Protein AF-A0A7Y2XT22-F1 (afdb_monomer)

Secondary structure (DSSP, 8-state):
--S---HHHHHHHHHHTBPPTT--HHHHH-HHHHHHHHHHGG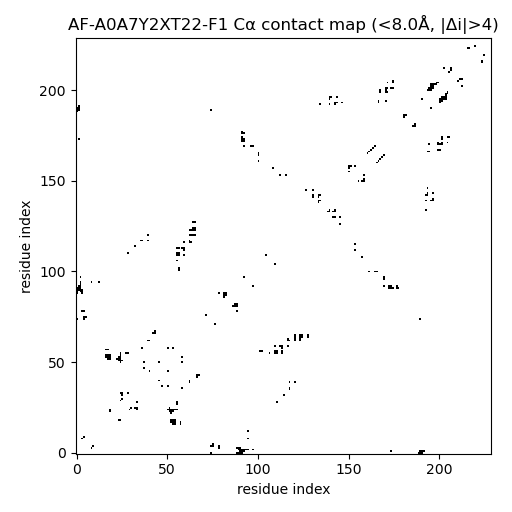GGT--HHHHTTB-HHHHHHHHTSPPPSSS--HHHHHHHHHHHTTPPP--SS-HHHHHHHHHTS-HHHHHHHHHHHHHHGGGHHHHHHHHHHHHHTT-HHHHHHHHHHHHHHT-HHHHHHIIIIIIIHHHHHHHHHHHHHHHH--------GGGTSSTTSHHHHHHHTT----PPPSS--HHHHHS--

Radius of gyration: 19.04 Å; Cα contacts (8 Å, |Δi|>4): 209; chains: 1; bounding box: 46×36×51 Å

Solvent-accessible surface area (backbone atoms only — not comparable to full-atom values): 13116 Å² total; per-residue (Å²): 46,50,56,61,73,43,72,71,49,52,53,49,51,55,54,69,33,36,46,62,91,92,55,45,28,40,81,73,66,34,63,70,53,38,54,53,48,55,59,65,37,55,82,54,74,58,54,65,77,56,58,43,25,28,30,61,53,45,52,25,57,56,37,65,40,56,65,75,91,56,98,71,52,71,65,48,53,51,50,51,54,36,50,76,69,73,43,88,85,54,48,35,41,53,73,64,65,70,44,40,50,62,73,68,47,54,65,71,56,34,53,55,49,29,56,48,26,73,72,43,41,90,49,25,49,63,56,48,50,54,43,50,51,24,56,76,70,67,34,62,65,58,39,49,52,56,50,51,54,58,34,58,75,66,34,72,70,54,30,50,48,44,48,50,47,67,38,40,53,46,28,50,48,33,48,66,55,41,53,70,47,61,79,75,43,93,79,84,81,51,71,65,74,84,44,40,54,66,84,65,6,43,57,43,50,42,42,73,75,70,49,86,85,75,88,80,68,85,76,86,45,78,68,72,73,64,68,81,116

Mean predicted aligned error: 4.74 Å

Foldseek 3Di:
DQEQPDPVQVVVVLVVQFDPPPAWPCVQLPDVLLVLLCVLCVVLVDDNVSSGGGDLLSSLVVLLAARDPDPDDPNNVVNVVCVVVVHDDDHLDYSCLQCVLVVPPDSVLSSLSSVVSSVCSVCSVVLVVQLVVCVVVVNLVSNVVSVVVVLVSSPDVSSVSCCVRVALSSLVSSLVSCVVDVVPDDDDDDDDSSQADDCSHNVNSVVVVVDDDDDQDPPNDVVSVPVPD

pLDDT: mean 91.59, std 10.1, range [37.28, 98.56]

Sequence (229 aa):
MELVPDLPTLSRLTEYMHLPPGQKLEDVVGRERFDALASALSSYQVPVGFISRMKPWAAMMTLSTPPPETGFFMDLSLSLRASGNGLKVVGLETLEQQLSFLENMPLAMQLSLLDQALKEFMRVAEVHDQMVDAYLQNDLQKLQELSDEQLQEVGEEASRYFIDFGIVARNRRMAESLLPQLETSRVFVAVGALHLAGEQGLMNLLRREGYELRPLDKPFNEATARSVD

Structure (mmCIF, N/CA/C/O backbone):
data_AF-A0A7Y2XT22-F1
#
_entry.id   AF-A0A7Y2XT22-F1
#
loop_
_atom_site.group_PDB
_atom_site.id
_atom_site.type_symbol
_atom_site.label_atom_id
_atom_site.label_alt_id
_atom_site.label_comp_id
_atom_site.label_asym_id
_atom_site.label_entity_id
_atom_site.label_seq_id
_atom_site.pdbx_PDB_ins_code
_atom_site.Cartn_x
_atom_site.Cartn_y
_atom_site.Cartn_z
_atom_site.occupancy
_atom_site.B_iso_or_equiv
_atom_site.auth_seq_id
_atom_site.auth_comp_id
_atom_site.auth_asym_id
_atom_site.auth_atom_id
_atom_site.pdbx_PDB_model_num
ATOM 1 N N . MET A 1 1 ? -9.396 3.951 10.573 1.00 93.44 1 MET A N 1
ATOM 2 C CA . MET A 1 1 ? -9.076 3.289 9.285 1.00 93.44 1 MET A CA 1
ATOM 3 C C . MET A 1 1 ? -7.570 3.352 9.103 1.00 93.44 1 MET A C 1
ATOM 5 O O . MET A 1 1 ? -6.988 4.196 9.769 1.00 93.44 1 MET A O 1
ATOM 9 N N . GLU A 1 2 ? -6.929 2.524 8.272 1.00 93.75 2 GLU A N 1
ATOM 10 C CA . GLU A 1 2 ? -5.464 2.632 8.069 1.00 93.75 2 GLU A CA 1
ATOM 11 C C . GLU A 1 2 ? -5.060 4.056 7.691 1.00 93.75 2 GLU A C 1
ATOM 13 O O . GLU A 1 2 ? -4.281 4.693 8.391 1.00 93.75 2 GLU A O 1
ATOM 18 N N . LEU A 1 3 ? -5.712 4.586 6.660 1.00 94.94 3 LEU A N 1
ATOM 19 C CA . LEU A 1 3 ? -5.534 5.931 6.135 1.00 94.94 3 LEU A CA 1
ATOM 20 C C . LEU A 1 3 ? -6.910 6.591 5.966 1.00 94.94 3 LEU A C 1
ATOM 22 O O . LEU A 1 3 ? -7.922 5.904 5.823 1.00 94.94 3 LEU A O 1
ATOM 26 N N . VAL A 1 4 ? -6.969 7.925 5.981 1.00 95.19 4 VAL A N 1
ATOM 27 C CA . VAL A 1 4 ? -8.178 8.677 5.605 1.00 95.19 4 VAL A CA 1
ATOM 28 C C . VAL A 1 4 ? -8.140 8.948 4.094 1.00 95.19 4 VAL A C 1
ATOM 30 O O . VAL A 1 4 ? -7.331 9.765 3.664 1.00 95.19 4 VAL A O 1
ATOM 33 N N . PRO A 1 5 ? -8.985 8.310 3.261 1.00 93.25 5 PRO A N 1
ATOM 34 C CA . PRO A 1 5 ? -8.925 8.451 1.804 1.00 93.25 5 PRO A CA 1
ATOM 35 C C . PRO A 1 5 ? -9.703 9.687 1.319 1.00 93.25 5 PRO A C 1
ATOM 37 O O . PRO A 1 5 ? -10.622 9.580 0.509 1.00 93.25 5 PRO A O 1
ATOM 40 N N . ASP A 1 6 ? -9.386 10.866 1.856 1.00 92.50 6 ASP A N 1
ATOM 41 C CA . ASP A 1 6 ? -9.975 12.131 1.406 1.00 92.50 6 ASP A CA 1
ATOM 42 C C . ASP A 1 6 ? -9.287 12.674 0.139 1.00 92.50 6 ASP A C 1
ATOM 44 O O . ASP A 1 6 ? -8.228 12.202 -0.278 1.00 92.50 6 ASP A O 1
ATOM 48 N N . LEU A 1 7 ? -9.898 13.671 -0.514 1.00 92.00 7 LEU A N 1
ATOM 49 C CA . LEU A 1 7 ? -9.353 14.251 -1.750 1.00 92.00 7 LEU A CA 1
ATOM 50 C C . LEU A 1 7 ? -7.907 14.764 -1.597 1.00 92.00 7 LEU A C 1
ATOM 52 O O . LEU A 1 7 ? -7.096 14.453 -2.474 1.00 92.00 7 LEU A O 1
ATOM 56 N N . PRO A 1 8 ? -7.539 15.497 -0.523 1.00 94.38 8 PRO A N 1
ATOM 57 C CA . PRO A 1 8 ? -6.145 15.860 -0.278 1.00 94.38 8 PRO A CA 1
ATOM 58 C C . PRO A 1 8 ? -5.215 14.646 -0.241 1.00 94.38 8 PRO A C 1
ATOM 60 O O . PRO A 1 8 ? -4.179 14.647 -0.902 1.00 94.38 8 PRO A O 1
ATOM 63 N N . THR A 1 9 ? -5.589 13.589 0.477 1.00 95.00 9 THR A N 1
ATOM 64 C CA . THR A 1 9 ? -4.767 12.385 0.608 1.00 95.00 9 THR A CA 1
ATOM 65 C C . THR A 1 9 ? -4.620 11.644 -0.718 1.00 95.00 9 THR A C 1
ATOM 67 O O . THR A 1 9 ? -3.511 11.251 -1.072 1.00 95.00 9 THR A O 1
ATOM 70 N N . LEU A 1 10 ? -5.693 11.513 -1.504 1.00 92.94 10 LEU A N 1
ATOM 71 C CA . LEU A 1 10 ? -5.653 10.868 -2.823 1.00 92.94 10 LEU A CA 1
ATOM 72 C C . LEU A 1 10 ? -4.828 11.665 -3.848 1.00 92.94 10 LEU A C 1
ATOM 74 O O . LEU A 1 10 ? -4.098 11.081 -4.653 1.00 92.94 10 LEU A O 1
ATOM 78 N N . SER A 1 11 ? -4.893 13.000 -3.793 1.00 94.38 11 SER A N 1
ATOM 79 C CA . SER A 1 11 ? -4.034 13.869 -4.608 1.00 94.38 11 SER A CA 1
ATOM 80 C C . SER A 1 11 ? -2.564 13.648 -4.263 1.00 94.38 11 SER A C 1
ATOM 82 O O . SER A 1 11 ? -1.741 13.417 -5.148 1.00 94.38 11 SER A O 1
ATOM 84 N N . ARG A 1 12 ? -2.236 13.633 -2.967 1.00 96.12 12 ARG A N 1
ATOM 85 C CA . ARG A 1 12 ? -0.869 13.388 -2.498 1.00 96.12 12 ARG A CA 1
ATOM 86 C C . ARG A 1 12 ? -0.390 11.979 -2.828 1.00 96.12 12 ARG A C 1
ATOM 88 O O . ARG A 1 12 ? 0.756 11.822 -3.224 1.00 96.12 12 ARG A O 1
ATOM 95 N N . LEU A 1 13 ? -1.244 10.960 -2.726 1.00 95.06 13 LEU A N 1
ATOM 96 C CA . LEU A 1 13 ? -0.909 9.597 -3.148 1.00 95.06 13 LEU A CA 1
ATOM 97 C C . LEU A 1 13 ? -0.496 9.578 -4.624 1.00 95.06 13 LEU A C 1
ATOM 99 O O . LEU A 1 13 ? 0.535 9.004 -4.969 1.00 95.06 13 LEU A O 1
ATOM 103 N N . THR A 1 14 ? -1.251 10.275 -5.477 1.00 93.19 14 THR A N 1
ATOM 104 C CA . THR A 1 14 ? -0.908 10.414 -6.896 1.00 93.19 14 THR A CA 1
ATOM 105 C C . THR A 1 14 ? 0.462 11.071 -7.073 1.00 93.19 14 THR A C 1
ATOM 107 O O . THR A 1 14 ? 1.259 10.590 -7.874 1.00 93.19 14 THR A O 1
ATOM 110 N N . GLU A 1 15 ? 0.776 12.123 -6.315 1.00 94.75 15 GLU A N 1
ATOM 111 C CA . GLU A 1 15 ? 2.100 12.764 -6.334 1.00 94.75 15 GLU A CA 1
ATOM 112 C C . GLU A 1 15 ? 3.216 11.806 -5.890 1.00 94.75 15 GLU A C 1
ATOM 114 O O . GLU A 1 15 ? 4.243 11.721 -6.558 1.00 94.75 15 GLU A O 1
ATOM 119 N N . TYR A 1 16 ? 3.007 11.030 -4.820 1.00 96.31 16 TYR A N 1
ATOM 120 C CA . TYR A 1 16 ? 3.975 10.037 -4.340 1.00 96.31 16 TYR A CA 1
ATOM 121 C C . TYR A 1 16 ? 4.265 8.953 -5.372 1.00 96.31 16 TYR A C 1
ATOM 123 O O . TYR A 1 16 ? 5.416 8.537 -5.501 1.00 96.31 16 TYR A O 1
ATOM 131 N N . MET A 1 17 ? 3.246 8.511 -6.111 1.00 96.56 17 MET A N 1
ATOM 132 C CA . MET A 1 17 ? 3.391 7.507 -7.165 1.00 96.56 17 MET A CA 1
ATOM 133 C C . MET A 1 17 ? 4.209 8.007 -8.359 1.00 96.56 17 MET A C 1
ATOM 135 O O . MET A 1 17 ? 4.631 7.188 -9.172 1.00 96.56 17 MET A O 1
ATOM 139 N N . HIS A 1 18 ? 4.429 9.317 -8.490 1.00 97.19 18 HIS A N 1
ATOM 140 C CA . HIS A 1 18 ? 5.131 9.915 -9.616 1.00 97.19 18 HIS A CA 1
ATOM 141 C C . HIS A 1 18 ? 6.599 10.229 -9.304 1.00 97.19 18 HIS A C 1
ATOM 143 O O . HIS A 1 18 ? 6.967 10.673 -8.217 1.00 97.19 18 HIS A O 1
ATOM 149 N N . LEU A 1 19 ? 7.452 10.037 -10.304 1.00 97.19 19 LEU A N 1
ATOM 150 C CA . LEU A 1 19 ? 8.806 10.563 -10.340 1.00 97.19 19 LEU A CA 1
ATOM 151 C C . LEU A 1 19 ? 8.785 12.104 -10.356 1.00 97.19 19 LEU A C 1
ATOM 153 O O . LEU A 1 19 ? 7.823 12.709 -10.847 1.00 97.19 19 LEU A O 1
ATOM 157 N N . PRO A 1 20 ? 9.859 12.756 -9.871 1.00 94.69 20 PRO A N 1
ATOM 158 C CA . PRO A 1 20 ? 9.994 14.204 -9.951 1.00 94.69 20 PRO A CA 1
ATOM 159 C C . PRO A 1 20 ? 9.864 14.732 -11.391 1.00 94.69 20 PRO A C 1
ATOM 161 O O . PRO A 1 20 ? 10.237 14.035 -12.342 1.00 94.69 20 PRO A O 1
ATOM 164 N N . PRO A 1 21 ? 9.403 15.985 -11.578 1.00 92.44 21 PRO A N 1
ATOM 165 C CA . PRO A 1 21 ? 9.316 16.596 -12.899 1.00 92.44 21 PRO A CA 1
ATOM 166 C C . PRO A 1 21 ? 10.635 16.498 -13.676 1.00 92.44 21 PRO A C 1
ATOM 168 O O . PRO A 1 21 ? 11.701 16.821 -13.156 1.00 92.44 21 PRO A O 1
ATOM 171 N N . GLY A 1 22 ? 10.553 16.073 -14.938 1.00 92.12 22 GLY A N 1
ATOM 172 C CA . GLY A 1 22 ? 11.708 15.929 -15.830 1.00 92.12 22 GLY A CA 1
ATOM 173 C C . GLY A 1 22 ? 12.342 14.536 -15.852 1.00 92.12 22 GLY A C 1
ATOM 174 O O . GLY A 1 22 ? 13.129 14.272 -16.756 1.00 92.12 22 GLY A O 1
ATOM 175 N N . GLN A 1 23 ? 11.975 13.637 -14.935 1.00 95.75 23 GLN A N 1
ATOM 176 C CA . GLN A 1 23 ? 12.355 12.223 -15.004 1.00 95.75 23 GLN A CA 1
ATOM 177 C C . GLN A 1 23 ? 11.245 11.392 -15.650 1.00 95.75 23 GLN A C 1
ATOM 179 O O . GLN A 1 23 ? 10.058 11.700 -15.504 1.00 95.75 23 GLN A O 1
ATOM 184 N N . LYS A 1 24 ? 11.630 10.326 -16.355 1.00 97.00 24 LYS A N 1
ATOM 185 C CA . LYS A 1 24 ? 10.698 9.354 -16.929 1.00 97.00 24 LYS A CA 1
ATOM 186 C C . LYS A 1 24 ? 10.995 7.966 -16.399 1.00 97.00 24 LYS A C 1
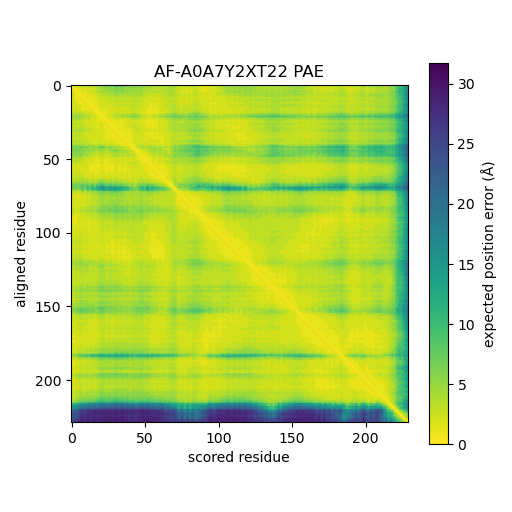ATOM 188 O O . LYS A 1 24 ? 12.151 7.612 -16.184 1.00 97.00 24 LYS A O 1
ATOM 193 N N . LEU A 1 25 ? 9.949 7.159 -16.261 1.00 97.62 25 LEU A N 1
ATOM 194 C CA . LEU A 1 25 ? 10.079 5.772 -15.833 1.00 97.62 25 LEU A CA 1
ATOM 195 C C . LEU A 1 25 ? 10.978 4.974 -16.787 1.00 97.62 25 LEU A C 1
ATOM 197 O O . LEU A 1 25 ? 11.808 4.205 -16.318 1.00 97.62 25 LEU A O 1
ATOM 201 N N . GLU A 1 26 ? 10.869 5.210 -18.100 1.00 97.81 26 GLU A N 1
ATOM 202 C CA . GLU A 1 26 ? 11.713 4.593 -19.140 1.00 97.81 26 GLU A CA 1
ATOM 203 C C . GLU A 1 26 ? 13.215 4.761 -18.861 1.00 97.81 26 GLU A C 1
ATOM 205 O O . GLU A 1 26 ? 13.970 3.802 -19.014 1.00 97.81 26 GLU A O 1
ATOM 210 N N . ASP A 1 27 ? 13.638 5.935 -18.378 1.00 97.50 27 ASP A N 1
ATOM 211 C CA . ASP A 1 27 ? 15.043 6.220 -18.056 1.00 97.50 27 ASP A CA 1
ATOM 212 C C . ASP A 1 27 ? 15.520 5.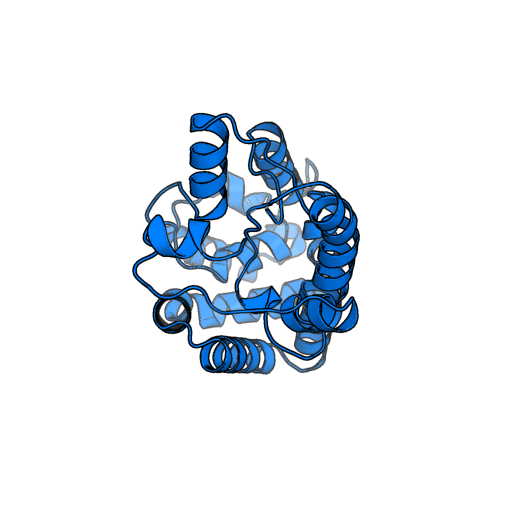450 -16.809 1.00 97.50 27 ASP A C 1
ATOM 214 O O . ASP A 1 27 ? 16.714 5.203 -16.646 1.00 97.50 27 ASP A O 1
ATOM 218 N N . VAL A 1 28 ? 14.591 5.064 -15.925 1.00 97.56 28 VAL A N 1
ATOM 219 C CA . VAL A 1 28 ? 14.869 4.367 -14.658 1.00 97.56 28 V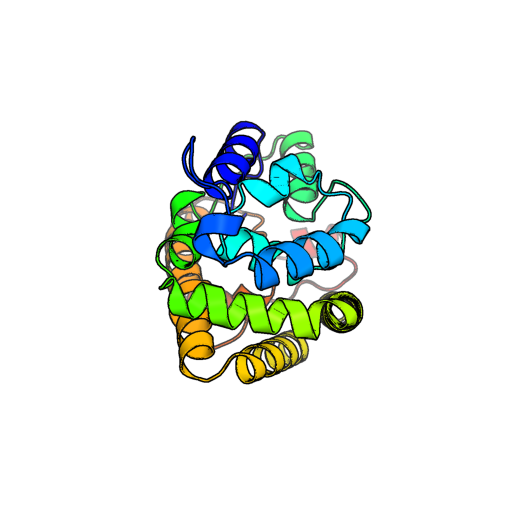AL A CA 1
ATOM 220 C C . VAL A 1 28 ? 14.842 2.847 -14.827 1.00 97.56 28 VAL A C 1
ATOM 222 O O . VAL A 1 28 ? 15.713 2.158 -14.300 1.00 97.56 28 VAL A O 1
ATOM 225 N N . VAL A 1 29 ? 13.846 2.307 -15.539 1.00 97.94 29 VAL A N 1
ATOM 226 C CA . VAL A 1 29 ? 13.653 0.848 -15.688 1.00 97.94 29 VAL A CA 1
ATOM 227 C C . VAL A 1 29 ? 14.281 0.284 -16.964 1.00 97.94 29 VAL A C 1
ATOM 229 O O . VAL A 1 29 ? 14.478 -0.929 -17.077 1.00 97.94 29 VAL A O 1
ATOM 232 N N . GLY A 1 30 ? 14.621 1.158 -17.914 1.00 97.81 30 GLY A N 1
ATOM 233 C CA . GLY A 1 30 ? 15.075 0.800 -19.249 1.00 97.81 30 GLY A CA 1
ATOM 234 C C . GLY A 1 30 ? 13.919 0.552 -20.220 1.00 97.81 30 GLY A C 1
ATOM 235 O O . GLY A 1 30 ? 12.801 0.204 -19.835 1.00 97.81 30 GLY A O 1
ATOM 236 N N . ARG A 1 31 ? 14.210 0.706 -21.515 1.00 96.88 31 ARG A N 1
ATOM 237 C CA . ARG A 1 31 ? 13.205 0.654 -22.584 1.00 96.88 31 ARG A CA 1
ATOM 238 C C . ARG A 1 31 ? 12.389 -0.639 -22.607 1.00 96.88 31 ARG A C 1
ATOM 240 O O . ARG A 1 31 ? 11.172 -0.586 -22.712 1.00 96.88 31 ARG A O 1
ATOM 247 N N . GLU A 1 32 ? 13.052 -1.783 -22.482 1.00 97.12 32 GLU A N 1
ATOM 248 C CA . GLU A 1 32 ? 12.406 -3.098 -22.555 1.00 97.12 32 GLU A CA 1
ATOM 249 C C . GLU A 1 32 ? 11.343 -3.284 -21.462 1.00 97.12 32 GLU A C 1
ATOM 251 O O . GLU A 1 32 ? 10.199 -3.626 -21.761 1.00 97.12 32 GLU A O 1
ATOM 256 N N . ARG A 1 33 ? 11.688 -2.978 -20.202 1.00 97.06 33 ARG A N 1
ATOM 257 C CA . ARG A 1 33 ? 10.735 -3.029 -19.082 1.00 97.06 33 ARG A CA 1
ATOM 258 C C . ARG A 1 33 ? 9.600 -2.036 -19.264 1.00 97.06 33 ARG A C 1
ATOM 260 O O . ARG A 1 33 ? 8.457 -2.360 -18.958 1.00 97.06 33 ARG A O 1
ATOM 267 N N . PHE A 1 34 ? 9.908 -0.835 -19.748 1.00 97.50 34 PHE A N 1
ATOM 268 C CA . PHE A 1 34 ? 8.896 0.186 -19.984 1.00 97.50 34 PHE A CA 1
ATOM 269 C C . PHE A 1 34 ? 7.874 -0.255 -21.038 1.00 97.50 34 PHE A C 1
ATOM 271 O O . PHE A 1 34 ? 6.673 -0.134 -20.801 1.00 97.50 34 PHE A O 1
ATOM 278 N N . ASP A 1 35 ? 8.331 -0.811 -22.161 1.00 96.00 35 ASP A N 1
ATOM 279 C CA . ASP A 1 35 ? 7.450 -1.293 -23.226 1.00 96.00 35 ASP A CA 1
ATOM 280 C C . ASP A 1 35 ? 6.587 -2.477 -22.738 1.00 96.00 35 ASP A C 1
ATOM 282 O O . ASP A 1 35 ? 5.376 -2.501 -22.978 1.00 96.00 35 ASP A O 1
ATOM 286 N N . ALA A 1 36 ? 7.169 -3.417 -21.977 1.00 95.69 36 ALA A N 1
ATOM 287 C CA . ALA A 1 36 ? 6.430 -4.523 -21.359 1.00 95.69 36 ALA A CA 1
ATOM 288 C C . ALA A 1 36 ? 5.366 -4.028 -20.363 1.00 95.69 36 ALA A C 1
ATOM 290 O O . ALA A 1 36 ? 4.215 -4.465 -20.410 1.00 95.69 36 ALA A O 1
ATOM 291 N N . LEU A 1 37 ? 5.724 -3.067 -19.508 1.00 95.94 37 LEU A N 1
ATOM 292 C CA . LEU A 1 37 ? 4.815 -2.440 -18.550 1.00 95.94 37 LEU A CA 1
ATOM 293 C C . LEU A 1 37 ? 3.672 -1.694 -19.239 1.00 95.94 37 LEU A C 1
ATOM 295 O O . LEU A 1 37 ? 2.516 -1.862 -18.856 1.00 95.94 37 LEU A O 1
ATOM 299 N N . ALA A 1 38 ? 3.971 -0.883 -20.254 1.00 93.75 38 ALA A N 1
ATOM 300 C CA . ALA A 1 38 ? 2.956 -0.151 -21.004 1.00 93.75 38 ALA A CA 1
ATOM 301 C C . ALA A 1 38 ? 1.970 -1.108 -21.693 1.00 93.75 38 ALA A C 1
ATOM 303 O O . ALA A 1 38 ? 0.767 -0.843 -21.717 1.00 93.75 38 ALA A O 1
ATOM 304 N N . SER A 1 39 ? 2.465 -2.242 -22.201 1.00 92.50 39 SER A N 1
ATOM 305 C CA . SER A 1 39 ? 1.622 -3.304 -22.748 1.00 92.50 39 SER A CA 1
ATOM 306 C C . SER A 1 39 ? 0.744 -3.944 -21.669 1.00 92.50 39 SER A C 1
ATOM 308 O O . SER A 1 39 ? -0.464 -4.067 -21.872 1.00 92.50 39 SER A O 1
ATOM 310 N N . ALA A 1 40 ? 1.313 -4.321 -20.521 1.00 92.88 40 ALA A N 1
ATOM 311 C CA . ALA A 1 40 ? 0.577 -4.952 -19.424 1.00 92.88 40 ALA A CA 1
ATOM 312 C C . ALA A 1 40 ? -0.514 -4.030 -18.848 1.00 92.88 40 ALA A C 1
ATOM 314 O O . ALA A 1 40 ? -1.645 -4.459 -18.637 1.00 92.88 40 ALA A O 1
ATOM 315 N N . LEU A 1 41 ? -0.216 -2.738 -18.683 1.00 91.38 41 LEU A N 1
ATOM 316 C CA . LEU A 1 41 ? -1.158 -1.743 -18.160 1.00 91.38 41 LEU A CA 1
ATOM 317 C C . LEU A 1 41 ? -2.189 -1.245 -19.184 1.00 91.38 41 LEU A C 1
ATOM 319 O O . LEU A 1 41 ? -3.089 -0.485 -18.823 1.00 91.38 41 LEU A O 1
ATOM 323 N N . SER A 1 42 ? -2.116 -1.675 -20.446 1.00 85.69 42 SER A N 1
ATOM 324 C CA . SER A 1 42 ? -3.104 -1.281 -21.460 1.00 85.69 42 SER A CA 1
ATOM 325 C C . SER A 1 42 ? -4.529 -1.740 -21.109 1.00 85.69 42 SER A C 1
ATOM 327 O O . SER A 1 42 ? -5.490 -1.022 -21.393 1.00 85.69 42 SER A O 1
ATOM 329 N N . SER A 1 43 ? -4.676 -2.877 -20.417 1.00 81.69 43 SER A N 1
ATOM 330 C CA . SER A 1 43 ? -5.964 -3.388 -19.920 1.00 81.69 43 SER A CA 1
ATOM 331 C C . SER A 1 43 ? -6.492 -2.631 -18.695 1.00 81.69 43 SER A C 1
ATOM 333 O O . SER A 1 43 ? -7.687 -2.680 -18.416 1.00 81.69 43 SER A O 1
ATOM 335 N N . TYR A 1 44 ? -5.632 -1.880 -18.001 1.00 86.00 44 TYR A N 1
ATOM 336 C CA . TYR A 1 44 ? -5.966 -1.121 -16.792 1.00 86.00 44 TYR A CA 1
ATOM 337 C C . TYR A 1 44 ? -6.530 0.272 -17.101 1.00 86.00 44 TYR A C 1
ATOM 339 O O . TYR A 1 44 ? -6.846 1.026 -16.184 1.00 86.00 44 TYR A O 1
ATOM 347 N N . GLN A 1 45 ? -6.632 0.643 -18.385 1.00 84.69 45 GLN A N 1
ATOM 348 C CA . GLN A 1 45 ? -7.095 1.963 -18.840 1.00 84.69 45 GLN A CA 1
ATOM 349 C C . GLN A 1 45 ? -6.279 3.131 -18.253 1.00 84.69 45 GLN A C 1
ATOM 351 O O . GLN A 1 45 ? -6.734 4.276 -18.220 1.00 84.69 45 GLN A O 1
ATOM 356 N N . VAL A 1 46 ? -5.046 2.857 -17.816 1.00 84.44 46 VAL A N 1
ATOM 357 C CA . VAL A 1 46 ? -4.132 3.872 -17.293 1.00 84.44 46 VAL A CA 1
ATOM 358 C C . VAL A 1 46 ? -3.530 4.636 -18.477 1.00 84.44 46 VAL A C 1
ATOM 360 O O . VAL A 1 46 ? -2.926 4.022 -19.360 1.00 84.44 46 VAL A O 1
ATOM 363 N N . PRO A 1 47 ? -3.648 5.976 -18.536 1.00 87.00 47 PRO A N 1
ATOM 364 C CA . PRO A 1 47 ? -3.069 6.746 -19.630 1.00 87.00 47 PRO A CA 1
ATOM 365 C C . PRO A 1 47 ? -1.548 6.574 -19.698 1.00 87.00 47 PRO A C 1
ATOM 367 O O . PRO A 1 47 ? -0.865 6.696 -18.684 1.00 87.00 47 PRO A O 1
ATOM 370 N N . VAL A 1 48 ? -0.984 6.414 -20.899 1.00 85.69 48 VAL A N 1
ATOM 371 C CA . VAL A 1 48 ? 0.478 6.280 -21.093 1.00 85.69 48 VAL A CA 1
ATOM 372 C C . VAL A 1 48 ? 1.253 7.441 -20.457 1.00 85.69 48 VAL A C 1
ATOM 374 O O . VAL A 1 48 ? 2.324 7.242 -19.891 1.00 85.69 48 VAL A O 1
ATOM 377 N N . GLY A 1 49 ? 0.693 8.656 -20.479 1.00 88.88 49 GLY A N 1
ATOM 378 C CA . GLY A 1 49 ? 1.282 9.817 -19.805 1.00 88.88 49 GLY A CA 1
ATOM 379 C C . GLY A 1 49 ? 1.422 9.645 -18.286 1.00 88.88 49 GLY A C 1
ATOM 380 O O . GLY A 1 49 ? 2.396 10.129 -17.714 1.00 88.88 49 GLY A O 1
ATOM 381 N N . PHE A 1 50 ? 0.495 8.925 -17.648 1.00 91.44 50 PHE A N 1
ATOM 382 C CA . PHE A 1 50 ? 0.581 8.545 -16.238 1.00 91.44 50 PHE A CA 1
ATOM 383 C C . PHE A 1 50 ? 1.689 7.503 -16.041 1.00 91.44 50 PHE A C 1
ATOM 385 O O . PHE A 1 50 ? 2.613 7.751 -15.272 1.00 91.44 50 PHE A O 1
ATOM 392 N N . ILE A 1 51 ? 1.674 6.416 -16.827 1.00 93.94 51 ILE A N 1
ATOM 393 C CA . ILE A 1 51 ? 2.685 5.338 -16.779 1.00 93.94 51 ILE A CA 1
ATOM 394 C C . ILE A 1 51 ? 4.103 5.900 -16.934 1.00 93.94 51 ILE A C 1
ATOM 396 O O . ILE A 1 51 ? 4.998 5.564 -16.164 1.00 93.94 51 ILE A O 1
ATOM 400 N N . SER A 1 52 ? 4.301 6.822 -17.883 1.00 95.62 52 SER A N 1
ATOM 401 C CA . SER A 1 52 ? 5.609 7.415 -18.199 1.00 95.62 52 SER A CA 1
ATOM 402 C C . SER A 1 52 ? 6.282 8.130 -17.031 1.00 95.62 52 SER A C 1
ATOM 404 O O . SER A 1 52 ? 7.492 8.351 -17.066 1.00 95.62 52 SER A O 1
ATOM 406 N N . ARG A 1 53 ? 5.515 8.493 -16.001 1.00 96.81 53 ARG A N 1
ATOM 407 C CA . ARG A 1 53 ? 6.012 9.209 -14.832 1.00 96.81 53 ARG A CA 1
ATOM 408 C C . ARG A 1 53 ? 5.879 8.416 -13.541 1.00 96.81 53 ARG A C 1
ATOM 410 O O . ARG A 1 53 ? 6.233 8.965 -12.509 1.00 96.81 53 ARG A O 1
ATOM 417 N N . MET A 1 54 ? 5.368 7.187 -13.549 1.00 97.25 54 MET A N 1
ATOM 418 C CA . MET A 1 54 ? 5.273 6.401 -12.317 1.00 97.25 54 MET A CA 1
ATOM 419 C C . MET A 1 54 ? 6.667 6.113 -11.746 1.00 97.25 54 MET A C 1
ATOM 421 O O . MET A 1 54 ? 7.641 6.016 -12.487 1.00 97.25 54 MET A O 1
ATOM 425 N N . LYS A 1 55 ? 6.771 5.949 -10.428 1.00 98.38 55 LYS A N 1
ATOM 426 C CA . LYS A 1 55 ? 7.924 5.309 -9.788 1.00 98.38 55 LYS A CA 1
ATOM 427 C C . LYS A 1 55 ? 7.881 3.791 -10.026 1.00 98.38 55 LYS A C 1
ATOM 429 O O . LYS A 1 55 ? 6.786 3.244 -10.178 1.00 98.38 55 LYS A O 1
ATOM 434 N N . PRO A 1 56 ? 9.027 3.084 -9.999 1.00 98.00 56 PRO A N 1
ATOM 435 C CA . PRO A 1 56 ? 9.051 1.635 -10.211 1.00 98.00 56 PRO A CA 1
ATOM 436 C C . PRO A 1 56 ? 8.166 0.851 -9.229 1.00 98.00 56 PRO A C 1
ATOM 438 O O . PRO A 1 56 ? 7.378 0.018 -9.671 1.00 98.00 56 PRO A O 1
ATOM 441 N N . TRP A 1 57 ? 8.197 1.166 -7.926 1.00 97.75 57 TRP A N 1
ATOM 442 C CA . TRP A 1 57 ? 7.297 0.528 -6.953 1.00 97.75 57 TRP A CA 1
ATOM 443 C C . TRP A 1 57 ? 5.815 0.779 -7.261 1.00 97.75 57 TRP A C 1
ATOM 445 O O . TRP A 1 57 ? 4.988 -0.097 -7.032 1.00 97.75 57 TRP A O 1
ATOM 455 N N . ALA A 1 58 ? 5.456 1.953 -7.791 1.00 97.50 58 ALA A N 1
ATOM 456 C CA . ALA A 1 58 ? 4.066 2.275 -8.098 1.00 97.50 58 ALA A CA 1
ATOM 457 C C . ALA A 1 58 ? 3.580 1.445 -9.291 1.00 97.50 58 ALA A C 1
ATOM 459 O O . ALA A 1 58 ? 2.453 0.949 -9.284 1.00 97.50 58 ALA A O 1
ATOM 460 N N . ALA A 1 59 ? 4.442 1.261 -10.297 1.00 96.88 59 ALA A N 1
ATOM 461 C CA . ALA A 1 59 ? 4.179 0.385 -11.434 1.00 96.88 59 ALA A CA 1
ATOM 462 C C . ALA A 1 59 ? 4.004 -1.075 -10.991 1.00 96.88 59 ALA A C 1
ATOM 464 O O . ALA A 1 59 ? 3.021 -1.710 -11.366 1.00 96.88 59 ALA A O 1
ATOM 465 N N . MET A 1 60 ? 4.907 -1.561 -10.133 1.00 95.62 60 MET A N 1
ATOM 466 C CA . MET A 1 60 ? 4.825 -2.883 -9.507 1.00 95.62 60 MET A CA 1
ATOM 467 C C . MET A 1 60 ? 3.496 -3.062 -8.759 1.00 95.62 60 MET A C 1
ATOM 469 O O . MET A 1 60 ? 2.732 -3.954 -9.103 1.00 95.62 60 MET A O 1
ATOM 473 N N . MET A 1 61 ? 3.164 -2.171 -7.816 1.00 94.56 61 MET A N 1
ATOM 474 C CA . MET A 1 61 ? 1.920 -2.250 -7.034 1.00 94.56 61 MET A CA 1
ATOM 475 C C . MET A 1 61 ? 0.658 -2.222 -7.906 1.00 94.56 61 MET A C 1
ATOM 477 O O . MET A 1 61 ? -0.324 -2.885 -7.586 1.00 94.56 61 MET A O 1
ATOM 481 N N . THR A 1 62 ? 0.680 -1.472 -9.012 1.00 93.50 62 THR A N 1
ATOM 482 C CA . THR A 1 62 ? -0.457 -1.414 -9.944 1.00 93.50 62 THR A CA 1
ATOM 483 C C . THR A 1 62 ? -0.665 -2.757 -10.647 1.00 93.50 62 THR A C 1
ATOM 485 O O . THR A 1 62 ? -1.800 -3.203 -10.762 1.00 93.50 62 THR A O 1
ATOM 488 N N . LEU A 1 63 ? 0.413 -3.432 -11.064 1.00 93.38 63 LEU A N 1
ATOM 489 C CA . LEU A 1 63 ? 0.338 -4.771 -11.664 1.00 93.38 63 LEU A CA 1
ATOM 490 C C . LEU A 1 63 ? -0.007 -5.873 -10.652 1.00 93.38 63 LEU A C 1
ATOM 492 O O . LEU A 1 63 ? -0.582 -6.887 -11.035 1.00 93.38 63 LEU A O 1
ATOM 496 N N . SER A 1 64 ? 0.311 -5.675 -9.371 1.00 91.38 64 SER A N 1
ATOM 497 C CA . SER A 1 64 ? 0.015 -6.621 -8.284 1.00 91.38 64 SER A CA 1
ATOM 498 C C . SER A 1 64 ? -1.450 -6.623 -7.832 1.00 91.38 64 SER A C 1
ATOM 500 O O . SER A 1 64 ? -1.796 -7.325 -6.886 1.00 91.38 64 SER A O 1
ATOM 502 N N . THR A 1 65 ? -2.325 -5.865 -8.494 1.00 89.44 65 THR A N 1
ATOM 503 C CA . THR A 1 65 ? -3.776 -5.906 -8.267 1.00 89.44 65 THR A CA 1
ATOM 504 C C . THR A 1 65 ? -4.514 -6.045 -9.598 1.00 89.44 65 THR A C 1
ATOM 506 O O . THR A 1 65 ? -3.984 -5.630 -10.634 1.00 89.44 65 THR A O 1
ATOM 509 N N . PRO A 1 66 ? -5.714 -6.650 -9.626 1.00 89.50 66 PRO A N 1
ATOM 510 C CA . PRO A 1 66 ? -6.516 -6.673 -10.842 1.00 89.50 66 PRO A CA 1
ATOM 511 C C . PRO A 1 66 ? -6.965 -5.254 -11.230 1.00 89.50 66 PRO A C 1
ATOM 513 O O . PRO A 1 66 ? -7.079 -4.381 -10.362 1.00 89.50 66 PRO A O 1
ATOM 516 N N . PRO A 1 67 ? -7.251 -5.003 -12.522 1.00 85.69 67 PRO A N 1
ATOM 517 C CA . PRO A 1 67 ? -7.823 -3.739 -12.959 1.00 85.69 67 PRO A CA 1
ATOM 518 C C . PRO A 1 67 ? -9.085 -3.398 -12.157 1.00 85.69 67 PRO A C 1
ATOM 520 O O . PRO A 1 67 ? -9.950 -4.261 -11.989 1.00 85.69 67 PRO A O 1
ATOM 523 N N . PRO A 1 68 ? -9.234 -2.153 -11.678 1.00 80.25 68 PRO A N 1
ATOM 524 C CA . PRO A 1 68 ? -10.422 -1.771 -10.936 1.00 80.25 68 PRO A CA 1
ATOM 525 C C . PRO A 1 68 ? -11.659 -1.829 -11.841 1.00 80.25 68 PRO A C 1
ATOM 527 O O . PRO A 1 68 ? -11.710 -1.171 -12.879 1.00 80.25 68 PRO A O 1
ATOM 530 N N . GLU A 1 69 ? -12.690 -2.567 -11.426 1.00 80.31 69 GLU A N 1
ATOM 531 C CA . GLU A 1 69 ? -13.995 -2.554 -12.108 1.00 80.31 69 GLU A CA 1
ATOM 532 C C . GLU A 1 69 ? -14.763 -1.252 -11.845 1.00 80.31 69 GLU A C 1
ATOM 534 O O . GLU A 1 69 ? -15.549 -0.783 -12.669 1.00 80.31 69 GLU A O 1
ATOM 539 N N . THR A 1 70 ? -14.525 -0.651 -10.675 1.00 76.06 70 THR A N 1
ATOM 540 C CA . THR A 1 70 ? -15.108 0.626 -10.259 1.00 76.06 70 THR A CA 1
ATOM 541 C C . THR A 1 70 ? -14.030 1.530 -9.670 1.00 76.06 70 THR A C 1
ATOM 543 O O . THR A 1 70 ? -13.009 1.059 -9.180 1.00 76.06 70 THR A O 1
ATOM 546 N N . GLY A 1 71 ? -14.274 2.841 -9.634 1.00 73.56 71 GLY A N 1
ATOM 547 C CA . GLY A 1 71 ? -13.392 3.784 -8.933 1.00 73.56 71 GLY A CA 1
ATOM 548 C C . GLY A 1 71 ? -13.474 3.720 -7.399 1.00 73.56 71 GLY A C 1
ATOM 549 O O . GLY A 1 71 ? -12.836 4.530 -6.731 1.00 73.56 71 GLY A O 1
ATOM 550 N N . PHE A 1 72 ? -14.275 2.811 -6.828 1.00 77.31 72 PHE A N 1
ATOM 551 C CA . PHE A 1 72 ? -14.476 2.689 -5.387 1.00 77.31 72 PHE A CA 1
ATOM 552 C C . PHE A 1 72 ? -13.758 1.460 -4.835 1.00 77.31 72 PHE A C 1
ATOM 554 O O . PHE A 1 72 ? -14.123 0.326 -5.129 1.00 77.31 72 PHE A O 1
ATOM 561 N N . PHE A 1 73 ? -12.791 1.698 -3.956 1.00 86.81 73 PHE A N 1
ATOM 562 C CA . PHE A 1 73 ? -12.190 0.671 -3.109 1.00 86.81 73 PHE A CA 1
ATOM 563 C C . PHE A 1 73 ? -12.808 0.702 -1.702 1.00 86.81 73 PHE A C 1
ATOM 565 O O . PHE A 1 73 ? -13.460 1.678 -1.312 1.00 86.81 73 PHE A O 1
ATOM 572 N N . MET A 1 74 ? -12.621 -0.384 -0.944 1.00 89.00 74 MET A N 1
ATOM 573 C CA . MET A 1 74 ? -13.284 -0.616 0.348 1.00 89.00 74 MET A CA 1
ATOM 574 C C . MET A 1 74 ? -13.120 0.564 1.314 1.00 89.00 74 MET A C 1
ATOM 576 O O . MET A 1 74 ? -14.108 1.053 1.862 1.00 89.00 74 MET A O 1
ATOM 580 N N . ASP A 1 75 ? -11.898 1.076 1.461 1.00 90.50 75 ASP A N 1
ATOM 581 C CA . ASP A 1 75 ? -11.603 2.172 2.383 1.00 90.50 75 ASP A CA 1
ATOM 582 C C . ASP A 1 75 ? -12.309 3.474 1.988 1.00 90.50 75 ASP A C 1
ATOM 584 O O . ASP A 1 75 ? -12.868 4.164 2.842 1.00 90.50 75 ASP A O 1
ATOM 588 N N . LEU A 1 76 ? -12.373 3.803 0.695 1.00 91.81 76 LEU A N 1
ATOM 589 C CA . LEU A 1 76 ? -13.131 4.969 0.239 1.00 91.81 76 LEU A CA 1
ATOM 590 C C . LEU A 1 76 ? -14.628 4.801 0.534 1.00 91.81 76 LEU A C 1
ATOM 592 O O . LEU A 1 76 ? -15.263 5.715 1.059 1.00 91.81 76 LEU A O 1
ATOM 596 N N . SER A 1 77 ? -15.186 3.618 0.263 1.00 92.69 77 SER A N 1
ATOM 597 C CA . SER A 1 77 ? -16.596 3.308 0.537 1.00 92.69 77 SER A CA 1
ATOM 598 C C . SER A 1 77 ? -16.934 3.415 2.030 1.00 92.69 77 SER A C 1
ATOM 600 O O . SER A 1 77 ? -17.921 4.054 2.405 1.00 92.69 77 SER A O 1
ATOM 602 N N . LEU A 1 78 ? -16.096 2.846 2.900 1.00 93.62 78 LEU A N 1
ATOM 603 C CA . LEU A 1 78 ? -16.258 2.908 4.353 1.00 93.62 78 LEU A CA 1
ATOM 604 C C . LEU A 1 78 ? -16.112 4.341 4.886 1.00 93.62 78 LEU A C 1
ATOM 606 O O . LEU A 1 78 ? -16.928 4.765 5.705 1.00 93.62 78 LEU A O 1
ATOM 610 N N . SER A 1 79 ? -15.140 5.109 4.387 1.00 93.94 79 SER A N 1
ATOM 611 C CA . SER A 1 79 ? -14.931 6.511 4.773 1.00 93.94 79 SER A CA 1
ATOM 612 C C . SER A 1 79 ? -16.127 7.399 4.405 1.00 93.94 79 SER A C 1
ATOM 614 O O . SER A 1 79 ? -16.612 8.180 5.232 1.00 93.94 79 SER A O 1
ATOM 616 N N . LEU A 1 80 ? -16.670 7.230 3.192 1.00 92.81 80 LEU A N 1
ATOM 617 C CA . LEU A 1 80 ? -17.865 7.947 2.738 1.00 92.81 80 LEU A CA 1
ATOM 618 C C . LEU A 1 80 ? -19.097 7.584 3.575 1.00 92.81 80 LEU A C 1
ATOM 620 O O . LEU A 1 80 ? -19.851 8.474 3.967 1.00 92.81 80 LEU A O 1
ATOM 624 N N . ARG A 1 81 ? -19.287 6.299 3.908 1.00 94.19 81 ARG A N 1
ATOM 625 C CA . ARG A 1 81 ? -20.370 5.855 4.803 1.00 94.19 81 ARG A CA 1
ATOM 626 C C . ARG A 1 81 ? -20.226 6.444 6.203 1.00 94.19 81 ARG A C 1
ATOM 628 O O . ARG A 1 81 ? -21.215 6.918 6.753 1.00 94.19 81 ARG A O 1
ATOM 635 N N . ALA A 1 82 ? -19.021 6.436 6.769 1.00 94.56 82 ALA A N 1
ATOM 636 C CA . ALA A 1 82 ? -18.759 6.999 8.089 1.00 94.56 82 ALA A CA 1
ATOM 637 C C . ALA A 1 82 ? -19.080 8.502 8.119 1.00 94.56 82 ALA A C 1
ATOM 639 O O . ALA A 1 82 ? -19.854 8.952 8.963 1.00 94.56 82 ALA A O 1
ATOM 640 N N . SER A 1 83 ? -18.586 9.247 7.128 1.00 91.75 83 SER A N 1
ATOM 641 C CA . SER A 1 83 ? -18.836 10.684 6.991 1.00 91.75 83 SER A CA 1
ATOM 642 C C . SER A 1 83 ? -20.319 10.998 6.761 1.00 91.75 83 SER A C 1
ATOM 644 O O . SER A 1 83 ? -20.861 11.902 7.392 1.00 91.75 83 SER A O 1
ATOM 646 N N . GLY A 1 84 ? -21.011 10.211 5.930 1.00 94.06 84 GLY A N 1
ATOM 647 C CA . GLY A 1 84 ? -22.456 10.333 5.707 1.00 94.06 84 GLY A CA 1
ATOM 648 C C . GLY A 1 84 ? -23.307 10.079 6.958 1.00 94.06 84 GLY A C 1
ATOM 649 O O . GLY A 1 84 ? -24.414 10.598 7.052 1.00 94.06 84 GLY A O 1
ATOM 650 N N . ASN A 1 85 ? -22.780 9.336 7.936 1.00 95.19 85 ASN A N 1
ATOM 651 C CA . ASN A 1 85 ? -23.411 9.104 9.240 1.00 95.19 85 ASN A CA 1
ATOM 652 C C . ASN A 1 85 ? -22.889 10.049 10.342 1.00 95.19 85 ASN A C 1
ATOM 654 O O . ASN A 1 85 ? -23.174 9.837 11.518 1.00 95.19 85 ASN A O 1
ATOM 658 N N . GLY 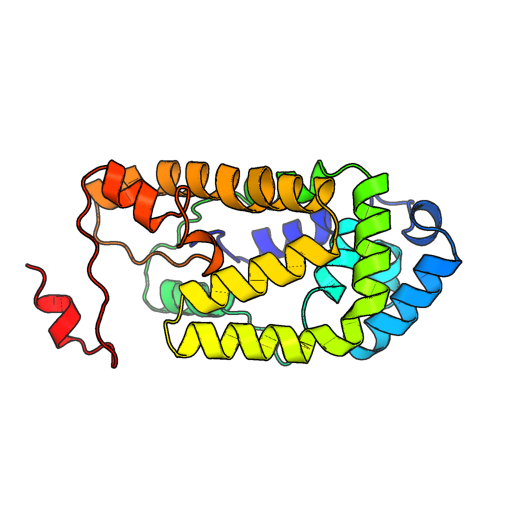A 1 86 ? -22.111 11.080 9.990 1.00 94.19 86 GLY A N 1
ATOM 659 C CA . GLY A 1 86 ? -21.563 12.041 10.952 1.00 94.19 86 GLY A CA 1
ATOM 660 C C . GLY A 1 86 ? -20.487 11.468 11.880 1.00 94.19 86 GLY A C 1
ATOM 661 O O . GLY A 1 86 ? -20.183 12.074 12.907 1.00 94.19 86 GLY A O 1
ATOM 662 N N . LEU A 1 87 ? -19.905 10.311 11.547 1.00 94.31 87 LEU A N 1
ATOM 663 C CA . LEU A 1 87 ? -18.808 9.726 12.311 1.00 94.31 87 LEU A CA 1
ATOM 664 C C . LEU A 1 87 ? -17.494 10.434 11.976 1.00 94.31 87 LEU A C 1
ATOM 666 O O . LEU A 1 87 ? -17.185 10.707 10.815 1.00 94.31 87 LEU A O 1
ATOM 670 N N . LYS A 1 88 ? -16.679 10.679 13.002 1.00 92.88 88 LYS A N 1
ATOM 671 C CA . LYS A 1 88 ? -15.313 11.172 12.821 1.00 92.88 88 LYS A CA 1
ATOM 672 C C . LYS A 1 88 ? -14.446 10.059 12.227 1.00 92.88 88 LYS A C 1
ATOM 674 O O . LYS A 1 88 ? -14.281 9.010 12.845 1.00 92.88 88 LYS A O 1
ATOM 679 N N . VAL A 1 89 ? -13.851 10.312 11.064 1.00 94.38 89 VAL A N 1
ATOM 680 C CA . VAL A 1 89 ? -12.887 9.398 10.437 1.00 94.38 89 VAL A CA 1
ATOM 681 C C . VAL A 1 89 ? -11.476 9.759 10.897 1.00 94.38 89 VAL A C 1
ATOM 683 O O . VAL A 1 89 ? -11.070 10.918 10.828 1.00 94.38 89 VAL A O 1
ATOM 686 N N . VAL A 1 90 ? -10.736 8.766 11.391 1.00 93.88 90 VAL A N 1
ATOM 687 C CA . VAL A 1 90 ? -9.355 8.915 11.871 1.00 93.88 90 VAL A CA 1
ATOM 688 C C . VAL A 1 90 ? -8.474 7.857 11.207 1.00 93.88 90 VAL A C 1
ATOM 690 O O . VAL A 1 90 ? -8.868 6.687 11.121 1.00 93.88 90 VAL A O 1
ATOM 693 N N . GLY A 1 91 ? -7.306 8.283 10.724 1.00 95.56 91 GLY A N 1
ATOM 694 C CA . GLY A 1 91 ? -6.254 7.412 10.197 1.00 95.56 91 GLY A CA 1
ATOM 695 C C . GLY A 1 91 ? -5.396 6.844 11.327 1.00 95.56 91 GLY A C 1
ATOM 696 O O . GLY A 1 91 ? -5.094 7.559 12.280 1.00 95.56 91 GLY A O 1
ATOM 697 N N . LEU A 1 92 ? -5.033 5.567 11.229 1.00 97.38 92 LEU A N 1
ATOM 698 C CA . LEU A 1 92 ? -4.072 4.912 12.122 1.00 97.38 92 LEU A CA 1
ATOM 699 C C . LEU A 1 92 ? -2.625 5.140 11.667 1.00 97.38 92 LEU A C 1
ATOM 701 O O . LEU A 1 92 ? -1.700 4.981 12.455 1.00 97.38 92 LEU A O 1
ATOM 705 N N . GLU A 1 93 ? -2.440 5.519 10.406 1.00 97.38 93 GLU A N 1
ATOM 706 C CA . GLU A 1 93 ? -1.181 5.953 9.822 1.00 97.38 93 GLU A CA 1
ATOM 707 C C . GLU A 1 93 ? -1.398 7.250 9.027 1.00 97.38 93 GLU A C 1
ATOM 709 O O . GLU A 1 93 ? -2.497 7.553 8.546 1.00 97.38 93 GLU A O 1
ATOM 714 N N . THR A 1 94 ? -0.328 8.023 8.860 1.00 96.50 94 THR A N 1
ATOM 715 C CA . THR A 1 94 ? -0.262 9.052 7.819 1.00 96.50 94 THR A CA 1
ATOM 716 C C . THR A 1 94 ? 0.095 8.421 6.472 1.00 96.50 94 THR A C 1
ATOM 718 O O . THR A 1 94 ? 0.647 7.319 6.408 1.00 96.50 94 THR A O 1
ATOM 721 N N . LEU A 1 95 ? -0.162 9.140 5.377 1.00 96.00 95 LEU A N 1
ATOM 722 C CA . LEU A 1 95 ? 0.201 8.683 4.032 1.00 96.00 95 LEU A CA 1
ATOM 723 C C . LEU A 1 95 ? 1.706 8.381 3.917 1.00 96.00 95 LEU A C 1
ATOM 725 O O . LEU A 1 95 ? 2.105 7.381 3.332 1.00 96.00 95 LEU A O 1
ATOM 729 N N . GLU A 1 96 ? 2.551 9.223 4.510 1.00 96.44 96 GLU A N 1
ATOM 730 C CA . GLU A 1 96 ? 4.008 9.064 4.500 1.00 96.44 96 GLU A CA 1
ATOM 731 C C . GLU A 1 96 ? 4.443 7.820 5.265 1.00 96.44 96 GLU A C 1
ATOM 733 O O . GLU A 1 96 ? 5.327 7.098 4.813 1.00 96.44 96 GLU A O 1
ATOM 738 N N . GLN A 1 97 ? 3.814 7.549 6.411 1.00 96.94 97 GLN A N 1
ATOM 739 C CA . GLN A 1 97 ? 4.083 6.342 7.185 1.00 96.94 97 GLN A CA 1
ATOM 740 C C . GLN A 1 97 ? 3.710 5.094 6.383 1.00 96.94 97 GLN A C 1
ATOM 742 O O . GLN A 1 97 ? 4.526 4.173 6.291 1.00 96.94 97 GLN A O 1
ATOM 747 N N . GLN A 1 98 ? 2.534 5.095 5.751 1.00 94.94 98 GLN A N 1
ATOM 748 C CA . GLN A 1 98 ? 2.051 3.971 4.953 1.00 94.94 98 GLN A CA 1
ATOM 749 C C . GLN A 1 98 ? 2.948 3.699 3.735 1.00 94.94 98 GLN A C 1
ATOM 751 O O . GLN A 1 98 ? 3.286 2.549 3.468 1.00 94.94 98 GLN A O 1
ATOM 756 N N . LEU A 1 99 ? 3.388 4.745 3.027 1.00 96.81 99 LEU A N 1
ATOM 757 C CA . LEU A 1 99 ? 4.217 4.616 1.821 1.00 96.81 99 LEU A CA 1
ATOM 758 C C . LEU A 1 99 ? 5.719 4.473 2.102 1.00 96.81 99 LEU A C 1
ATOM 760 O O . LEU A 1 99 ? 6.477 4.132 1.195 1.00 96.81 99 LEU A O 1
ATOM 764 N N . SER A 1 100 ? 6.168 4.716 3.337 1.00 96.31 100 SER A N 1
ATOM 765 C CA . SER A 1 100 ? 7.596 4.774 3.679 1.00 96.31 100 SER A CA 1
ATOM 766 C C . SER A 1 100 ? 8.385 3.528 3.274 1.00 96.31 100 SER A C 1
ATOM 768 O O . SER A 1 100 ? 9.518 3.653 2.822 1.00 96.31 100 SER A O 1
ATOM 770 N N . PHE A 1 101 ? 7.812 2.329 3.398 1.00 96.62 101 PHE A N 1
ATOM 771 C CA . PHE A 1 101 ? 8.509 1.099 3.017 1.00 96.62 101 PHE A CA 1
ATOM 772 C C . PHE A 1 101 ? 8.641 0.942 1.494 1.00 96.62 101 PHE A C 1
ATOM 774 O O . PHE A 1 101 ? 9.620 0.382 1.025 1.00 96.62 101 PHE A O 1
ATOM 781 N N . LEU A 1 102 ? 7.707 1.474 0.702 1.00 97.38 102 LEU A N 1
ATOM 782 C CA . LEU A 1 102 ? 7.810 1.465 -0.761 1.00 97.38 102 LEU A CA 1
ATOM 783 C C . LEU A 1 102 ? 8.838 2.498 -1.233 1.00 97.38 102 LEU A C 1
ATOM 785 O O . LEU A 1 102 ? 9.681 2.205 -2.077 1.00 97.38 102 LEU A O 1
ATOM 789 N N . GLU A 1 103 ? 8.811 3.690 -0.636 1.00 96.81 103 GLU A N 1
ATOM 790 C CA . GLU A 1 103 ? 9.741 4.778 -0.954 1.00 96.81 103 GLU A CA 1
ATOM 791 C C . GLU A 1 103 ? 11.189 4.451 -0.564 1.00 96.81 103 GLU A C 1
ATOM 793 O O . GLU A 1 103 ? 12.118 4.826 -1.277 1.00 96.81 103 GLU A O 1
ATOM 798 N N . ASN A 1 104 ? 11.388 3.730 0.543 1.00 96.88 104 ASN A N 1
ATOM 799 C CA . ASN A 1 104 ? 12.711 3.339 1.033 1.00 96.88 104 ASN A CA 1
ATOM 800 C C . ASN A 1 104 ? 13.195 1.989 0.475 1.00 96.88 104 ASN A C 1
ATOM 802 O O . ASN A 1 104 ? 14.292 1.545 0.824 1.00 96.88 104 ASN A O 1
ATOM 806 N N . MET A 1 105 ? 12.399 1.318 -0.363 1.00 97.94 105 MET A N 1
ATOM 807 C CA . MET A 1 105 ? 12.784 0.049 -0.972 1.00 97.94 105 MET A CA 1
ATOM 808 C C . MET A 1 105 ? 13.952 0.273 -1.944 1.00 97.94 105 MET A C 1
ATOM 810 O O . MET A 1 105 ? 13.840 1.133 -2.824 1.00 97.94 105 MET A O 1
ATOM 814 N N . PRO A 1 106 ? 15.058 -0.492 -1.852 1.00 97.56 106 PRO A N 1
ATOM 815 C CA . PRO A 1 106 ? 16.177 -0.350 -2.777 1.00 97.56 106 PRO A CA 1
ATOM 816 C C . PRO A 1 106 ? 15.728 -0.482 -4.235 1.00 97.56 106 PRO A C 1
ATOM 818 O O . PRO A 1 106 ? 14.974 -1.392 -4.573 1.00 97.56 106 PRO A O 1
ATOM 821 N N . LEU A 1 107 ? 16.232 0.382 -5.124 1.00 97.19 107 LEU A N 1
ATOM 822 C CA . LEU A 1 10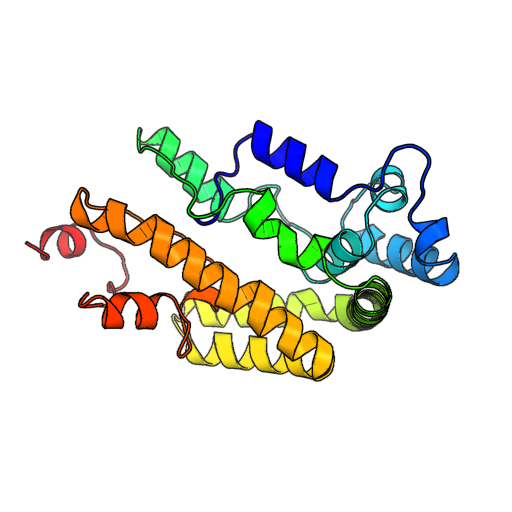7 ? 15.821 0.378 -6.534 1.00 97.19 107 LEU A CA 1
ATOM 823 C C . LEU A 1 107 ? 16.014 -0.997 -7.193 1.00 97.19 107 LEU A C 1
ATOM 825 O O . LEU A 1 107 ? 15.135 -1.453 -7.911 1.00 97.19 107 LEU A O 1
ATOM 829 N N . ALA A 1 108 ? 17.124 -1.686 -6.914 1.00 97.06 108 ALA A N 1
ATOM 830 C CA . ALA A 1 108 ? 17.367 -3.030 -7.444 1.00 97.06 108 ALA A CA 1
ATOM 831 C C . ALA A 1 108 ? 16.269 -4.032 -7.036 1.00 97.06 108 ALA A C 1
ATOM 833 O O . ALA A 1 108 ? 15.838 -4.835 -7.861 1.00 97.06 108 ALA A O 1
ATOM 834 N N . MET A 1 109 ? 15.773 -3.934 -5.798 1.00 97.56 109 MET A N 1
ATOM 835 C CA . MET A 1 109 ? 14.654 -4.742 -5.312 1.00 97.56 109 MET A CA 1
ATOM 836 C C . MET A 1 109 ? 13.349 -4.347 -6.014 1.00 97.56 109 MET A C 1
ATOM 838 O O . MET A 1 109 ? 12.651 -5.229 -6.505 1.00 97.56 109 MET A O 1
ATOM 842 N N . GLN A 1 110 ? 13.061 -3.046 -6.166 1.00 97.81 110 GLN A N 1
ATOM 843 C CA . GLN A 1 110 ? 11.886 -2.579 -6.922 1.00 97.81 110 GLN A CA 1
ATOM 844 C C . GLN A 1 110 ? 11.886 -3.101 -8.368 1.00 97.81 110 GLN A C 1
ATOM 846 O O . GLN A 1 110 ? 10.848 -3.524 -8.865 1.00 97.81 110 GLN A O 1
ATOM 851 N N . LEU A 1 111 ? 13.040 -3.091 -9.047 1.00 97.38 111 LEU A N 1
ATOM 852 C CA . LEU A 1 111 ? 13.168 -3.599 -10.417 1.00 97.38 111 LEU A CA 1
ATOM 853 C C . LEU A 1 111 ? 12.965 -5.117 -10.488 1.00 97.38 111 LEU A C 1
ATOM 855 O O . LEU A 1 111 ? 12.256 -5.589 -11.371 1.00 97.38 111 LEU A O 1
ATOM 859 N N . SER A 1 112 ? 13.540 -5.872 -9.547 1.00 96.44 112 SER A N 1
ATOM 860 C CA . SER A 1 112 ? 13.350 -7.326 -9.472 1.00 96.44 112 SER A CA 1
ATOM 861 C C . SER A 1 112 ? 11.887 -7.700 -9.225 1.00 96.44 112 SER A C 1
ATOM 863 O O . SER A 1 112 ? 11.371 -8.634 -9.832 1.00 96.44 112 SER A O 1
ATOM 865 N N . LEU A 1 113 ? 11.205 -6.965 -8.347 1.00 96.69 113 LEU A N 1
ATOM 866 C CA . LEU A 1 113 ? 9.792 -7.185 -8.054 1.00 96.69 113 LEU A CA 1
ATOM 867 C C . LEU A 1 113 ? 8.885 -6.747 -9.205 1.00 96.69 113 LEU A C 1
ATOM 869 O O . LEU A 1 113 ? 7.890 -7.408 -9.481 1.00 96.69 113 LEU A O 1
ATOM 873 N N . LEU A 1 114 ? 9.237 -5.673 -9.916 1.00 97.31 114 LEU A N 1
ATOM 874 C CA . LEU A 1 114 ? 8.546 -5.281 -11.142 1.00 97.31 114 LEU A CA 1
ATOM 875 C C . LEU A 1 114 ? 8.656 -6.376 -12.214 1.00 97.31 114 LEU A C 1
ATOM 877 O O . LEU A 1 114 ? 7.660 -6.690 -12.859 1.00 97.31 114 LEU A O 1
ATOM 881 N N . ASP A 1 115 ? 9.833 -6.989 -12.375 1.00 96.25 115 ASP A N 1
ATOM 882 C CA . ASP A 1 115 ? 10.019 -8.120 -13.293 1.00 96.25 115 ASP A CA 1
ATOM 883 C C . ASP A 1 115 ? 9.156 -9.324 -12.901 1.00 96.25 115 ASP A C 1
ATOM 885 O O . ASP A 1 115 ? 8.654 -10.028 -13.777 1.00 96.25 115 ASP A O 1
ATOM 889 N N . GLN A 1 116 ? 8.969 -9.564 -11.601 1.00 95.06 116 GLN A N 1
ATOM 890 C CA . GLN A 1 116 ? 8.075 -10.613 -11.117 1.00 95.06 116 GLN A CA 1
ATOM 891 C C . GLN A 1 116 ? 6.608 -10.274 -11.401 1.00 95.06 116 GLN A C 1
ATOM 893 O O . GLN A 1 116 ? 5.902 -11.073 -12.015 1.00 95.06 116 GLN A O 1
ATOM 898 N N . ALA A 1 117 ? 6.177 -9.053 -11.080 1.00 94.94 117 ALA A N 1
ATOM 899 C CA . ALA A 1 117 ? 4.822 -8.586 -11.359 1.00 94.94 117 ALA A CA 1
ATOM 900 C C . ALA A 1 117 ? 4.488 -8.668 -12.861 1.00 94.94 117 ALA A C 1
ATOM 902 O O . ALA A 1 117 ? 3.404 -9.104 -13.234 1.00 94.94 117 ALA A O 1
ATOM 903 N N . LEU A 1 118 ? 5.438 -8.341 -13.746 1.00 95.50 118 LEU A N 1
ATOM 904 C CA . LEU A 1 118 ? 5.287 -8.485 -15.200 1.00 95.50 118 LEU A CA 1
ATOM 905 C C . LEU A 1 118 ? 5.149 -9.941 -15.673 1.00 95.50 118 LEU A C 1
ATOM 907 O O . LEU A 1 118 ? 4.589 -10.176 -16.743 1.00 95.50 118 LEU A O 1
ATOM 911 N N . LYS A 1 119 ? 5.644 -10.923 -14.916 1.00 93.94 119 LYS A N 1
ATOM 912 C CA . LYS A 1 119 ? 5.441 -12.350 -15.223 1.00 93.94 119 LYS A CA 1
ATOM 913 C C . LYS A 1 119 ? 4.092 -12.855 -14.718 1.00 93.94 119 LYS A C 1
ATOM 915 O O . LYS A 1 119 ? 3.505 -13.739 -15.336 1.00 93.94 119 LYS A O 1
ATOM 920 N N . GLU A 1 120 ? 3.610 -12.299 -13.611 1.00 91.44 120 GLU A N 1
ATOM 921 C CA . GLU A 1 120 ? 2.465 -12.826 -12.864 1.00 91.44 120 GLU A CA 1
ATOM 922 C C . GLU A 1 120 ? 1.158 -12.065 -13.079 1.00 91.44 120 GLU A C 1
ATOM 924 O O . GLU A 1 120 ? 0.102 -12.607 -12.762 1.00 91.44 120 GLU A O 1
ATOM 929 N N . PHE A 1 121 ? 1.177 -10.858 -13.658 1.00 91.88 121 PHE A N 1
ATOM 930 C CA . PHE A 1 121 ? -0.016 -10.001 -13.759 1.00 91.88 121 PHE A CA 1
ATOM 931 C C . PHE A 1 121 ? -1.220 -10.680 -14.434 1.00 91.88 121 PHE A C 1
ATOM 933 O O . PHE A 1 121 ? -2.361 -10.363 -14.123 1.00 91.88 121 PHE A O 1
ATOM 940 N N . MET A 1 122 ? -1.007 -11.660 -15.318 1.00 90.81 122 MET A N 1
ATOM 941 C CA . MET A 1 122 ? -2.099 -12.424 -15.940 1.00 90.81 122 MET A CA 1
ATOM 942 C C . MET A 1 122 ? -2.852 -13.333 -14.953 1.00 90.81 122 MET A C 1
ATOM 944 O O . MET A 1 122 ? -3.996 -13.697 -15.211 1.00 90.81 122 MET A O 1
ATOM 948 N N . ARG A 1 123 ? -2.219 -13.706 -13.837 1.00 91.81 123 ARG A N 1
ATOM 949 C CA . ARG A 1 123 ? -2.787 -14.532 -12.761 1.00 91.81 123 ARG A CA 1
ATOM 950 C C . ARG A 1 123 ? -3.265 -13.705 -11.569 1.00 91.81 123 ARG A C 1
ATOM 952 O O . ARG A 1 123 ? -3.874 -14.260 -10.660 1.00 91.81 123 ARG A O 1
ATOM 959 N N . VAL A 1 124 ? -3.029 -12.390 -11.571 1.00 91.50 124 VAL A N 1
ATOM 960 C CA . VAL A 1 124 ? -3.340 -11.521 -10.428 1.00 91.50 124 VAL A CA 1
ATOM 961 C C . VAL A 1 124 ? -4.821 -11.557 -10.054 1.00 91.50 124 VAL A C 1
ATOM 963 O O . VAL A 1 124 ? -5.145 -11.548 -8.874 1.00 91.50 124 VAL A O 1
ATOM 966 N N . ALA A 1 125 ? -5.713 -11.655 -11.046 1.00 91.94 125 ALA A N 1
ATOM 967 C CA . ALA A 1 125 ? -7.153 -11.744 -10.820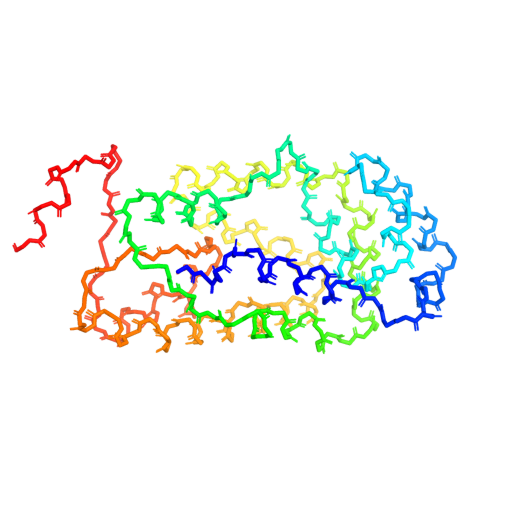 1.00 91.94 125 ALA A CA 1
ATOM 968 C C . ALA A 1 125 ? -7.536 -13.054 -10.118 1.00 91.94 125 ALA A C 1
ATOM 970 O O . ALA A 1 125 ? -8.256 -13.025 -9.131 1.00 91.94 125 ALA A O 1
ATOM 971 N N . GLU A 1 126 ? -6.984 -14.187 -10.563 1.00 93.88 126 GLU A N 1
ATOM 972 C CA . GLU A 1 126 ? -7.236 -15.495 -9.946 1.00 93.88 126 GLU A CA 1
ATOM 973 C C . GLU A 1 126 ? -6.791 -15.513 -8.477 1.00 93.88 126 GLU A C 1
ATOM 975 O O . GLU A 1 126 ? -7.547 -15.933 -7.603 1.00 93.88 126 GLU A O 1
ATOM 980 N N . VAL A 1 127 ? -5.577 -15.031 -8.192 1.00 92.19 127 VAL A N 1
ATOM 981 C CA . VAL A 1 127 ? -5.053 -15.016 -6.818 1.00 92.19 127 VAL A CA 1
ATOM 982 C C . VAL A 1 127 ? -5.819 -14.018 -5.945 1.00 92.19 127 VAL A C 1
ATOM 984 O O . VAL A 1 127 ? -6.132 -14.312 -4.791 1.00 92.19 127 VAL A O 1
ATOM 987 N N . HIS A 1 128 ? -6.177 -12.857 -6.499 1.00 92.06 128 HIS A N 1
ATOM 988 C CA . HIS A 1 128 ? -7.019 -11.880 -5.818 1.00 92.06 128 HIS A CA 1
ATOM 989 C C . HIS A 1 128 ? -8.390 -12.466 -5.454 1.00 92.06 128 HIS A C 1
ATOM 991 O O . HIS A 1 128 ? -8.831 -12.307 -4.318 1.00 92.06 128 HIS A O 1
ATOM 997 N N . ASP A 1 129 ? -9.044 -13.184 -6.368 1.00 93.94 129 ASP A N 1
ATOM 998 C CA . ASP A 1 129 ? -10.354 -13.791 -6.118 1.00 93.94 129 ASP A CA 1
ATOM 999 C C . ASP A 1 129 ? -10.281 -14.859 -5.020 1.00 93.94 129 ASP A C 1
ATOM 1001 O O . ASP A 1 129 ? -11.130 -14.886 -4.131 1.00 93.94 129 ASP A O 1
ATOM 1005 N N . GLN A 1 130 ? -9.211 -15.663 -4.987 1.00 95.19 130 GLN A N 1
ATOM 1006 C CA . GLN A 1 130 ? -8.966 -16.608 -3.890 1.00 95.19 130 GLN A CA 1
ATOM 1007 C C . GLN A 1 130 ? -8.811 -15.901 -2.535 1.00 95.19 130 GLN A C 1
ATOM 1009 O O . GLN A 1 130 ? -9.332 -16.376 -1.521 1.00 95.19 130 GLN A O 1
ATOM 1014 N N . MET A 1 131 ? -8.121 -14.755 -2.501 1.00 93.81 131 MET A N 1
ATOM 1015 C CA . MET A 1 131 ? -8.015 -13.939 -1.290 1.00 93.81 131 MET A CA 1
ATOM 1016 C C . MET A 1 131 ? -9.370 -13.347 -0.883 1.00 93.81 131 MET A C 1
ATOM 1018 O O . MET A 1 131 ? -9.721 -13.373 0.298 1.00 93.81 131 MET A O 1
ATOM 1022 N N . VAL A 1 132 ? -10.159 -12.843 -1.835 1.00 92.75 132 VAL A N 1
ATOM 1023 C CA . VAL A 1 132 ? -11.512 -12.330 -1.568 1.00 92.75 132 VAL A CA 1
ATOM 1024 C C . VAL A 1 132 ? -12.412 -13.433 -1.012 1.00 92.75 132 VAL A C 1
ATOM 1026 O O . VAL A 1 132 ? -13.094 -13.206 -0.011 1.00 92.75 132 VAL A O 1
ATOM 1029 N N . ASP A 1 133 ? -12.379 -14.634 -1.586 1.00 94.81 133 ASP A N 1
ATOM 1030 C CA . ASP A 1 133 ? -13.160 -15.777 -1.112 1.00 94.81 133 ASP A CA 1
ATOM 1031 C C . ASP A 1 133 ? -12.784 -16.168 0.322 1.00 94.81 133 ASP A C 1
ATOM 1033 O O . ASP A 1 133 ? -13.666 -16.299 1.179 1.00 94.81 133 ASP A O 1
ATOM 1037 N N . ALA A 1 134 ? -11.485 -16.277 0.621 1.00 94.56 134 ALA A N 1
ATOM 1038 C CA . ALA A 1 134 ? -11.001 -16.556 1.973 1.00 94.56 134 ALA A CA 1
ATOM 1039 C C . ALA A 1 134 ? -11.441 -15.465 2.970 1.00 94.56 134 ALA A C 1
ATOM 1041 O O . ALA A 1 134 ? -11.926 -15.768 4.065 1.00 94.56 134 ALA A O 1
ATOM 1042 N N . TYR A 1 135 ? -11.370 -14.190 2.571 1.00 92.19 135 TYR A N 1
ATOM 1043 C CA . TYR A 1 135 ? -11.856 -13.068 3.374 1.00 92.19 135 TYR A CA 1
ATOM 1044 C C . TYR A 1 135 ? -13.363 -13.157 3.658 1.00 92.19 135 TYR A C 1
ATOM 1046 O O . TYR A 1 135 ? -13.793 -13.021 4.808 1.00 92.19 135 TYR A O 1
ATOM 1054 N N . LEU A 1 136 ? -14.187 -13.428 2.642 1.00 90.62 136 LEU A N 1
ATOM 1055 C CA . LEU A 1 136 ? -15.642 -13.523 2.792 1.00 90.62 136 LEU A CA 1
ATOM 1056 C C . LEU A 1 136 ? -16.063 -14.702 3.684 1.00 90.62 136 LEU A C 1
ATOM 1058 O O . LEU A 1 136 ? -17.043 -14.582 4.434 1.00 90.62 136 LEU A O 1
ATOM 1062 N N . GLN A 1 137 ? -15.288 -15.789 3.667 1.00 91.25 137 GLN A N 1
ATOM 1063 C CA . GLN A 1 137 ? -15.458 -16.973 4.515 1.00 91.25 137 GLN A CA 1
ATOM 1064 C C . GLN A 1 137 ? -14.922 -16.797 5.949 1.00 91.25 137 GLN A C 1
ATOM 1066 O O . GLN A 1 137 ? -15.129 -17.676 6.782 1.00 91.25 137 GLN A O 1
ATOM 1071 N N . ASN A 1 138 ? -14.316 -15.646 6.274 1.00 89.12 138 ASN A N 1
ATOM 1072 C CA . ASN A 1 138 ? -13.607 -15.389 7.535 1.00 89.12 138 ASN A CA 1
ATOM 1073 C C . ASN A 1 138 ? -12.417 -16.343 7.786 1.00 89.12 138 ASN A C 1
ATOM 1075 O O . ASN A 1 138 ? -12.063 -16.591 8.941 1.00 89.12 138 ASN A O 1
ATOM 1079 N N . ASP A 1 139 ? -11.791 -16.868 6.733 1.00 91.50 139 ASP A N 1
ATOM 1080 C CA . ASP A 1 139 ? -10.647 -17.774 6.842 1.00 91.50 139 ASP A CA 1
ATOM 1081 C C . ASP A 1 139 ? -9.324 -16.989 6.843 1.00 91.50 139 ASP A C 1
ATOM 1083 O O . ASP A 1 139 ? -8.637 -16.829 5.831 1.00 91.50 139 ASP A O 1
ATOM 1087 N N . LEU A 1 140 ? -8.974 -16.457 8.018 1.00 88.81 140 LEU A N 1
ATOM 1088 C CA . LEU A 1 140 ? -7.719 -15.723 8.213 1.00 88.81 140 LEU A CA 1
ATOM 1089 C C . LEU A 1 140 ? -6.479 -16.608 8.034 1.00 88.81 140 LEU A C 1
ATOM 1091 O O . LEU A 1 140 ? -5.417 -16.085 7.705 1.00 88.81 140 LEU A O 1
ATOM 1095 N N . GLN A 1 141 ? -6.598 -17.919 8.260 1.00 90.56 141 GLN A N 1
ATOM 1096 C CA . GLN A 1 141 ? -5.486 -18.837 8.048 1.00 90.56 141 GLN A CA 1
ATOM 1097 C C . GLN A 1 141 ? -5.213 -18.976 6.552 1.00 90.56 141 GLN A C 1
ATOM 1099 O O . GLN A 1 141 ? -4.076 -18.785 6.127 1.00 90.56 141 GLN A O 1
ATOM 1104 N N . LYS A 1 142 ? -6.252 -19.217 5.746 1.00 93.94 142 LYS A N 1
ATOM 1105 C CA . LYS A 1 142 ? -6.096 -19.331 4.297 1.00 93.94 142 LYS A CA 1
ATOM 1106 C C . LYS A 1 142 ? -5.590 -18.036 3.663 1.00 93.94 142 LYS A C 1
ATOM 1108 O O . LYS A 1 142 ? -4.760 -18.087 2.760 1.00 93.94 142 LYS A O 1
ATOM 1113 N N . LEU A 1 143 ? -6.031 -16.877 4.159 1.00 92.81 143 LEU A N 1
ATOM 1114 C CA . LEU A 1 143 ? -5.487 -15.577 3.748 1.00 92.81 143 LEU A CA 1
ATOM 1115 C C . LEU A 1 143 ? -3.980 -15.459 4.011 1.00 92.81 143 LEU A C 1
ATOM 1117 O O . LEU A 1 143 ? -3.251 -14.974 3.146 1.00 92.81 143 LEU A O 1
ATOM 1121 N N . GLN A 1 144 ? -3.518 -15.900 5.185 1.00 91.25 144 GLN A N 1
ATOM 1122 C CA . GLN A 1 144 ? -2.093 -15.896 5.514 1.00 91.25 144 GLN A CA 1
ATOM 1123 C C . GLN A 1 144 ? -1.314 -16.846 4.599 1.00 91.25 144 GLN A C 1
ATOM 1125 O O . GLN A 1 144 ? -0.294 -16.444 4.057 1.00 91.25 144 GLN A O 1
ATOM 1130 N N . GLU A 1 145 ? -1.817 -18.062 4.371 1.00 92.88 145 GLU A N 1
ATOM 1131 C CA . GLU A 1 145 ? -1.181 -19.047 3.485 1.00 92.88 145 GLU A CA 1
ATOM 1132 C C . GLU A 1 145 ? -1.028 -18.514 2.052 1.00 92.88 145 GLU A C 1
ATOM 1134 O O . GLU A 1 145 ? 0.061 -18.581 1.492 1.00 92.88 145 GLU A O 1
ATOM 1139 N N . LEU A 1 146 ? -2.082 -17.912 1.484 1.00 93.19 146 LEU A N 1
ATOM 1140 C CA . LEU A 1 146 ? -2.028 -17.300 0.149 1.00 93.19 146 LEU A CA 1
ATOM 1141 C C . LEU A 1 146 ? -1.023 -16.139 0.088 1.00 93.19 146 LEU A C 1
ATOM 1143 O O . LEU A 1 146 ? -0.302 -15.993 -0.897 1.00 93.19 146 LEU A O 1
ATOM 1147 N N . SER A 1 147 ? -0.954 -15.315 1.139 1.00 91.38 147 SER A N 1
ATOM 1148 C CA . SER A 1 147 ? 0.040 -14.240 1.223 1.00 91.38 147 SER A CA 1
ATOM 1149 C C . SER A 1 147 ? 1.465 -14.783 1.338 1.00 91.38 147 SER A C 1
ATOM 1151 O O . SER A 1 147 ? 2.381 -14.216 0.747 1.00 91.38 147 SER A O 1
ATOM 1153 N N . ASP A 1 148 ? 1.671 -15.854 2.103 1.00 90.44 148 ASP A N 1
ATOM 1154 C CA . ASP A 1 148 ? 2.983 -16.471 2.286 1.00 90.44 148 ASP A CA 1
ATOM 1155 C C . ASP A 1 148 ? 3.464 -17.126 0.983 1.00 90.44 148 ASP A C 1
ATOM 1157 O O . ASP A 1 148 ? 4.638 -17.000 0.642 1.00 90.44 148 ASP A O 1
ATOM 1161 N N . GLU A 1 149 ? 2.565 -17.764 0.225 1.00 91.38 149 GLU A N 1
ATOM 1162 C CA . GLU A 1 149 ? 2.842 -18.309 -1.111 1.00 91.38 149 GLU A CA 1
ATOM 1163 C C . GLU A 1 149 ? 3.325 -17.208 -2.072 1.00 91.38 149 GLU A C 1
ATOM 1165 O O . GLU A 1 149 ? 4.402 -17.339 -2.654 1.00 91.38 149 GLU A O 1
ATOM 1170 N N . GLN A 1 150 ? 2.614 -16.075 -2.156 1.00 88.81 150 GLN A N 1
ATOM 1171 C CA . GLN A 1 150 ? 3.038 -14.926 -2.974 1.00 88.81 150 GLN A CA 1
ATOM 1172 C C . GLN A 1 150 ? 4.403 -14.370 -2.542 1.00 88.81 150 GLN A C 1
ATOM 1174 O O . GLN A 1 150 ? 5.256 -14.036 -3.366 1.00 88.81 150 GLN A O 1
ATOM 1179 N N . LEU A 1 151 ? 4.642 -14.269 -1.231 1.00 88.88 151 LEU A N 1
ATOM 1180 C CA . LEU A 1 151 ? 5.908 -13.762 -0.708 1.00 88.88 151 LEU A CA 1
ATOM 1181 C C . LEU A 1 151 ? 7.078 -14.726 -0.955 1.00 88.88 151 LEU A C 1
ATOM 1183 O O . LEU A 1 151 ? 8.223 -14.281 -1.018 1.00 88.88 151 LEU A O 1
ATOM 1187 N N . GLN A 1 152 ? 6.832 -16.028 -1.101 1.00 88.56 152 GLN A N 1
ATOM 1188 C CA . GLN A 1 152 ? 7.877 -16.992 -1.454 1.00 88.56 152 GLN A CA 1
ATOM 1189 C C . GLN A 1 152 ? 8.344 -16.829 -2.907 1.00 88.56 152 GLN A C 1
ATOM 1191 O O . GLN A 1 152 ? 9.534 -17.008 -3.181 1.00 88.56 152 GLN A O 1
ATOM 1196 N N . GLU A 1 153 ? 7.454 -16.435 -3.821 1.00 87.94 153 GLU A N 1
ATOM 1197 C CA . GLU A 1 153 ? 7.770 -16.259 -5.247 1.00 87.94 153 GLU A CA 1
ATOM 1198 C C . GLU A 1 153 ? 8.737 -15.088 -5.502 1.00 87.94 153 GLU A C 1
ATOM 1200 O O . GLU A 1 153 ? 9.551 -15.141 -6.427 1.00 87.94 153 GLU A O 1
ATOM 1205 N N . VAL A 1 154 ? 8.731 -14.067 -4.636 1.00 88.88 154 VAL A N 1
ATOM 1206 C CA . VAL A 1 154 ? 9.609 -12.888 -4.759 1.00 88.88 154 VAL A CA 1
ATOM 1207 C C . VAL A 1 154 ? 11.004 -13.059 -4.135 1.00 88.88 154 VAL A C 1
ATOM 1209 O O . VAL A 1 154 ? 11.849 -12.169 -4.252 1.00 88.88 154 VAL A O 1
ATOM 1212 N N . GLY A 1 155 ? 11.271 -14.200 -3.493 1.00 92.00 155 GLY A N 1
ATOM 1213 C CA . GLY A 1 155 ? 12.551 -14.521 -2.857 1.00 92.00 155 GLY A CA 1
ATOM 1214 C C . GLY A 1 155 ? 12.697 -14.018 -1.413 1.00 92.00 155 GLY A C 1
ATOM 1215 O O . GLY A 1 155 ? 12.027 -13.089 -0.967 1.00 92.00 155 GLY A O 1
ATOM 1216 N N . GLU A 1 156 ? 13.612 -14.644 -0.664 1.00 94.38 156 GLU A N 1
ATOM 1217 C CA . GLU A 1 156 ? 13.729 -14.496 0.799 1.00 94.38 156 GLU A CA 1
ATOM 1218 C C . GLU A 1 156 ? 13.996 -13.054 1.264 1.00 94.38 156 GLU A C 1
ATOM 1220 O O . GLU A 1 156 ? 13.428 -12.606 2.259 1.00 94.38 156 GLU A O 1
ATOM 1225 N N . GLU A 1 157 ? 14.851 -12.313 0.554 1.00 95.62 157 GLU A N 1
ATOM 1226 C CA . GLU A 1 157 ? 15.197 -10.937 0.928 1.00 95.62 157 GLU A CA 1
ATOM 1227 C C . GLU A 1 157 ? 13.994 -9.994 0.794 1.00 95.62 157 GLU A C 1
ATOM 1229 O O . GLU A 1 157 ? 13.680 -9.257 1.732 1.00 95.62 157 GLU A O 1
ATOM 1234 N N . ALA A 1 158 ? 13.295 -10.046 -0.344 1.00 95.62 158 ALA A N 1
ATOM 1235 C CA . ALA A 1 158 ? 12.112 -9.228 -0.577 1.00 95.62 158 ALA A CA 1
ATOM 1236 C C . ALA A 1 158 ? 10.961 -9.646 0.346 1.00 95.62 158 ALA A C 1
ATOM 1238 O O . ALA A 1 158 ? 10.326 -8.786 0.952 1.00 95.62 158 ALA A O 1
ATOM 1239 N N . SER A 1 159 ? 10.751 -10.954 0.526 1.00 95.81 159 SER A N 1
ATOM 1240 C CA . SER A 1 159 ? 9.779 -11.511 1.471 1.00 95.81 159 SER A CA 1
ATOM 1241 C C . SER A 1 159 ? 9.966 -10.937 2.878 1.00 95.81 159 SER A C 1
ATOM 1243 O O . SER A 1 159 ? 9.051 -10.333 3.441 1.00 95.81 159 SER A O 1
ATOM 1245 N N . ARG A 1 160 ? 11.193 -11.021 3.413 1.00 96.38 160 ARG A N 1
ATOM 1246 C CA . ARG A 1 160 ? 11.540 -10.463 4.726 1.00 96.38 160 ARG A CA 1
ATOM 1247 C C . ARG A 1 160 ? 11.304 -8.955 4.779 1.00 96.38 160 ARG A C 1
ATOM 1249 O O . ARG A 1 160 ? 10.737 -8.471 5.751 1.00 96.38 160 ARG A O 1
ATOM 1256 N N . TYR A 1 161 ? 11.690 -8.222 3.734 1.00 97.31 161 TYR A N 1
ATOM 1257 C CA . TYR A 1 161 ? 11.473 -6.778 3.658 1.00 97.31 161 TYR A CA 1
ATOM 1258 C C . TYR A 1 161 ? 9.981 -6.407 3.747 1.00 97.31 161 TYR A C 1
ATOM 1260 O O . TYR A 1 161 ? 9.606 -5.533 4.532 1.00 97.31 161 TYR A O 1
ATOM 1268 N N . PHE A 1 162 ? 9.116 -7.085 2.985 1.00 95.62 162 PHE A N 1
ATOM 1269 C CA . PHE A 1 162 ? 7.669 -6.855 3.024 1.00 95.62 162 PHE A CA 1
ATOM 1270 C C . PHE A 1 162 ? 7.058 -7.216 4.377 1.00 95.62 162 PHE A C 1
ATOM 1272 O O . PHE A 1 162 ? 6.240 -6.453 4.890 1.00 95.62 162 PHE A O 1
ATOM 1279 N N . ILE A 1 163 ? 7.472 -8.328 4.987 1.00 95.50 163 ILE A N 1
ATOM 1280 C CA . ILE A 1 163 ? 6.985 -8.721 6.313 1.00 95.50 163 ILE A CA 1
ATOM 1281 C C . ILE A 1 163 ? 7.398 -7.675 7.353 1.00 95.50 163 ILE A C 1
ATOM 1283 O O . ILE A 1 163 ? 6.543 -7.132 8.054 1.00 95.50 163 ILE A O 1
ATOM 1287 N N . ASP A 1 164 ? 8.684 -7.335 7.428 1.00 96.94 164 ASP A N 1
ATOM 1288 C CA . ASP A 1 164 ? 9.211 -6.459 8.474 1.00 96.94 164 ASP A CA 1
ATOM 1289 C C . ASP A 1 164 ? 8.672 -5.026 8.353 1.00 96.94 164 ASP A C 1
ATOM 1291 O O . ASP A 1 164 ? 8.232 -4.433 9.345 1.00 96.94 164 ASP A O 1
ATOM 1295 N N . PHE A 1 165 ? 8.665 -4.462 7.142 1.00 97.50 165 PHE A N 1
ATOM 1296 C CA . PHE A 1 165 ? 8.338 -3.049 6.929 1.00 97.50 165 PHE A CA 1
ATOM 1297 C C . PHE A 1 165 ? 6.920 -2.811 6.401 1.00 97.50 165 PHE A C 1
ATOM 1299 O O . PHE A 1 165 ? 6.306 -1.804 6.760 1.00 97.50 165 PHE A O 1
ATOM 1306 N N . GLY A 1 166 ? 6.391 -3.723 5.585 1.00 95.81 166 GLY A N 1
ATOM 1307 C CA . GLY A 1 166 ? 5.047 -3.642 5.007 1.00 95.81 166 GLY A CA 1
ATOM 1308 C C . GLY A 1 166 ? 3.940 -4.182 5.918 1.00 95.81 166 GLY A C 1
ATOM 1309 O O . GLY A 1 166 ? 2.789 -3.776 5.762 1.00 95.81 166 GLY A O 1
ATOM 1310 N N . ILE A 1 167 ? 4.267 -5.036 6.898 1.00 96.25 167 ILE A N 1
ATOM 1311 C CA . ILE A 1 167 ? 3.293 -5.595 7.850 1.00 96.25 167 ILE A CA 1
ATOM 1312 C C . ILE A 1 167 ? 3.666 -5.267 9.297 1.00 96.25 167 ILE A C 1
ATOM 1314 O O . ILE A 1 167 ? 2.936 -4.534 9.960 1.00 96.25 167 ILE A O 1
ATOM 1318 N N . VAL A 1 168 ? 4.800 -5.752 9.808 1.00 97.88 168 VAL A N 1
ATOM 1319 C CA . VAL A 1 168 ? 5.131 -5.696 11.244 1.00 97.88 168 VAL A CA 1
ATOM 1320 C C . VAL A 1 168 ? 5.295 -4.259 11.742 1.00 97.88 168 VAL A C 1
ATOM 1322 O O . VAL A 1 168 ? 4.667 -3.871 12.729 1.00 97.88 168 VAL A O 1
ATOM 1325 N N . ALA A 1 169 ? 6.108 -3.443 11.066 1.00 98.12 169 ALA A N 1
ATOM 1326 C CA . ALA A 1 169 ? 6.306 -2.046 11.451 1.00 98.12 169 ALA A CA 1
ATOM 1327 C C . ALA A 1 169 ? 5.004 -1.229 11.372 1.00 98.12 169 ALA A C 1
ATOM 1329 O O . ALA A 1 169 ? 4.760 -0.375 12.227 1.00 98.12 169 ALA A O 1
ATOM 1330 N N . ARG A 1 170 ? 4.155 -1.519 10.377 1.00 98.12 170 ARG A N 1
ATOM 1331 C CA . ARG A 1 170 ? 2.840 -0.886 10.202 1.00 98.12 170 ARG A CA 1
ATOM 1332 C C . ARG A 1 170 ? 1.872 -1.293 11.312 1.00 98.12 170 ARG A C 1
ATOM 1334 O O . ARG A 1 170 ? 1.277 -0.424 11.939 1.00 98.12 170 ARG A O 1
ATOM 1341 N N . ASN A 1 171 ? 1.799 -2.581 11.649 1.00 98.56 171 ASN A N 1
ATOM 1342 C CA . ASN A 1 171 ? 0.965 -3.092 12.742 1.00 98.56 171 ASN A CA 1
ATOM 1343 C C . ASN A 1 171 ? 1.304 -2.444 14.082 1.00 98.56 171 ASN A C 1
ATOM 1345 O O . ASN A 1 171 ? 0.396 -2.078 14.824 1.00 98.56 171 ASN A O 1
ATOM 1349 N N . ARG A 1 172 ? 2.596 -2.259 14.381 1.00 98.12 172 ARG A N 1
ATOM 1350 C CA . ARG A 1 172 ? 3.033 -1.583 15.612 1.00 98.12 172 ARG A CA 1
ATOM 1351 C C . ARG A 1 172 ? 2.543 -0.138 15.669 1.00 98.12 172 ARG A C 1
ATOM 1353 O O . ARG A 1 172 ? 1.885 0.225 16.637 1.00 98.12 172 ARG A O 1
ATOM 1360 N N . ARG A 1 173 ? 2.758 0.649 14.609 1.00 98.00 173 ARG A N 1
ATOM 1361 C CA . ARG A 1 173 ? 2.267 2.040 14.536 1.00 98.00 173 ARG A CA 1
ATOM 1362 C C . ARG A 1 173 ? 0.748 2.137 14.619 1.00 98.00 173 ARG A C 1
ATOM 1364 O O . ARG A 1 173 ? 0.215 3.015 15.297 1.00 98.00 173 ARG A O 1
ATOM 1371 N N . MET A 1 174 ? 0.049 1.234 13.933 1.00 98.38 174 MET A N 1
ATOM 1372 C CA . MET A 1 174 ? -1.407 1.182 13.967 1.00 98.38 174 MET A CA 1
ATOM 1373 C C . MET A 1 174 ? -1.925 0.839 15.365 1.00 98.38 174 MET A C 1
ATOM 1375 O O . MET A 1 174 ? -2.876 1.470 15.817 1.00 98.38 174 MET A O 1
ATOM 1379 N N . ALA A 1 175 ? -1.294 -0.109 16.065 1.00 98.06 175 ALA A N 1
ATOM 1380 C CA . ALA A 1 175 ? -1.631 -0.437 17.447 1.00 98.06 175 ALA A CA 1
ATOM 1381 C C . ALA A 1 175 ? -1.375 0.756 18.383 1.00 98.06 175 ALA A C 1
ATOM 1383 O O . ALA A 1 175 ? -2.280 1.154 19.109 1.00 98.06 175 ALA A O 1
ATOM 1384 N N . GLU A 1 176 ? -0.199 1.385 18.302 1.00 97.31 176 GLU A N 1
ATOM 1385 C CA . GLU A 1 176 ? 0.149 2.588 19.078 1.00 97.31 176 GLU A CA 1
ATOM 1386 C C . GLU A 1 176 ? -0.867 3.724 18.874 1.00 97.31 176 GLU A C 1
ATOM 1388 O O . GLU A 1 176 ? -1.273 4.378 19.833 1.00 97.31 176 GLU A O 1
ATOM 1393 N N . SER A 1 177 ? -1.325 3.929 17.636 1.00 97.12 177 SER A N 1
ATOM 1394 C CA . SER A 1 177 ? -2.325 4.953 17.304 1.00 97.12 177 SER A CA 1
ATOM 1395 C C . SER A 1 177 ? -3.744 4.573 17.738 1.00 97.12 177 SER A C 1
ATOM 1397 O O . SER A 1 177 ? -4.571 5.450 18.002 1.00 97.12 177 SER A O 1
ATOM 1399 N N . LEU A 1 178 ? -4.047 3.275 17.798 1.00 97.25 178 LEU A N 1
ATOM 1400 C CA . LEU A 1 178 ? -5.366 2.755 18.145 1.00 97.25 178 LEU A CA 1
ATOM 1401 C C . LEU A 1 178 ? -5.613 2.741 19.659 1.00 97.25 178 LEU A C 1
ATOM 1403 O O . LEU A 1 178 ? -6.714 3.083 20.086 1.00 97.25 178 LEU A O 1
ATOM 1407 N N . LEU A 1 179 ? -4.621 2.362 20.469 1.00 96.44 179 LEU A N 1
ATOM 1408 C CA . LEU A 1 179 ? -4.802 2.134 21.910 1.00 96.44 179 LEU A CA 1
ATOM 1409 C C . LEU A 1 179 ? -5.435 3.327 22.658 1.00 96.44 179 LEU A C 1
ATOM 1411 O O . LEU A 1 179 ? -6.442 3.110 23.332 1.00 96.44 179 LEU A O 1
ATOM 1415 N N . PRO A 1 180 ? -4.989 4.588 22.477 1.00 95.31 180 PRO A N 1
ATOM 1416 C CA . PRO A 1 180 ? -5.610 5.732 23.157 1.00 95.31 180 PRO A CA 1
ATOM 1417 C C . PRO A 1 180 ? -7.078 5.971 22.762 1.00 95.31 180 PRO A C 1
ATOM 1419 O O . PRO A 1 180 ? -7.861 6.545 23.523 1.00 95.31 180 PRO A O 1
ATOM 1422 N N . GLN A 1 181 ? -7.475 5.543 21.559 1.00 94.25 181 GLN A N 1
ATOM 1423 C CA . GLN A 1 181 ? -8.857 5.671 21.089 1.00 94.25 181 GLN A CA 1
ATOM 1424 C C . GLN A 1 181 ? -9.772 4.657 21.783 1.00 94.25 181 GLN A C 1
ATOM 1426 O O . GLN A 1 181 ? -10.922 4.976 22.079 1.00 94.25 181 GLN A O 1
ATOM 1431 N N . LEU A 1 182 ? -9.260 3.452 22.056 1.00 94.81 182 LEU A N 1
ATOM 1432 C CA . LEU A 1 182 ? -10.003 2.382 22.728 1.00 94.81 182 LEU A CA 1
ATOM 1433 C C . LEU A 1 182 ? -10.295 2.708 24.199 1.00 94.81 182 LEU A C 1
ATOM 1435 O O . LEU A 1 182 ? -11.332 2.302 24.715 1.00 94.81 182 LEU A O 1
ATOM 1439 N N . GLU A 1 183 ? -9.429 3.481 24.859 1.00 91.94 183 GLU A N 1
ATOM 1440 C CA . GLU A 1 183 ? -9.626 3.905 26.253 1.00 91.94 183 GLU A CA 1
ATOM 1441 C C . GLU A 1 183 ? -10.760 4.924 26.421 1.00 91.94 183 GLU A C 1
ATOM 1443 O O . GLU A 1 183 ? -11.386 5.010 27.478 1.00 91.94 183 GLU A O 1
ATOM 1448 N N . THR A 1 184 ? -11.015 5.729 25.389 1.00 90.62 184 THR A N 1
ATOM 1449 C CA . THR A 1 184 ? -11.882 6.910 25.493 1.00 90.62 184 THR A CA 1
ATOM 1450 C C . THR A 1 184 ? -13.175 6.785 24.699 1.00 90.62 184 THR A C 1
ATOM 1452 O O . THR A 1 184 ? -14.071 7.618 24.855 1.00 90.62 184 THR A O 1
ATOM 1455 N N . SER A 1 185 ? -13.299 5.794 23.813 1.00 90.12 185 SER A N 1
ATOM 1456 C CA . SER A 1 185 ? -14.427 5.689 22.888 1.00 90.12 185 SER A CA 1
ATOM 1457 C C . SER A 1 185 ? -14.673 4.264 22.398 1.00 90.12 185 SER A C 1
ATOM 1459 O O . SER A 1 185 ? -13.759 3.469 22.200 1.00 90.12 185 SER A O 1
ATOM 1461 N N . ARG A 1 186 ? -15.941 3.968 22.091 1.00 92.19 186 ARG A N 1
ATOM 1462 C CA . ARG A 1 186 ? -16.296 2.841 21.221 1.00 92.19 186 ARG A CA 1
ATOM 1463 C C . ARG A 1 186 ? -15.966 3.229 19.781 1.00 92.19 186 ARG A C 1
ATOM 1465 O O . ARG A 1 186 ? -16.510 4.210 19.275 1.00 92.19 186 ARG A O 1
ATOM 1472 N N . VAL A 1 187 ? -15.093 2.471 19.125 1.00 94.19 187 VAL A N 1
ATOM 1473 C CA . VAL A 1 187 ? -14.624 2.767 17.763 1.00 94.19 187 VAL A CA 1
ATOM 1474 C C . VAL A 1 187 ? -14.871 1.602 16.814 1.00 94.19 187 VAL A C 1
ATOM 1476 O O . VAL A 1 187 ? -14.815 0.437 17.199 1.00 94.19 187 VAL A O 1
ATOM 1479 N N . PHE A 1 188 ? -15.114 1.929 15.546 1.00 93.94 188 PHE A N 1
ATOM 1480 C CA . PHE A 1 188 ? -15.058 0.978 14.442 1.00 93.94 188 PHE A CA 1
ATOM 1481 C C . PHE A 1 188 ? -13.709 1.128 13.735 1.00 93.94 188 PHE A C 1
ATOM 1483 O O . PHE A 1 188 ? -13.360 2.217 13.272 1.00 93.94 188 PHE A O 1
ATOM 1490 N N . VAL A 1 189 ? -12.945 0.039 13.656 1.00 95.19 189 VAL A N 1
ATOM 1491 C CA . VAL A 1 189 ? -11.602 0.026 13.070 1.00 95.19 189 VAL A CA 1
ATOM 1492 C C . VAL A 1 189 ? -11.618 -0.815 11.799 1.00 95.19 189 VAL A C 1
ATOM 1494 O O . VAL A 1 189 ? -11.975 -1.986 11.837 1.00 95.19 189 VAL A O 1
ATOM 1497 N N . ALA A 1 190 ? -11.214 -0.211 10.683 1.00 94.75 190 ALA A N 1
ATOM 1498 C CA . ALA A 1 190 ? -11.035 -0.888 9.402 1.00 94.75 190 ALA A CA 1
ATOM 1499 C C . ALA A 1 190 ? -9.547 -0.912 9.035 1.00 94.75 190 ALA A C 1
ATOM 1501 O O . ALA A 1 190 ? -8.915 0.149 8.998 1.00 94.75 190 ALA A O 1
ATOM 1502 N N . VAL A 1 191 ? -9.029 -2.118 8.803 1.00 95.69 191 VAL A N 1
ATOM 1503 C CA . VAL A 1 191 ? -7.659 -2.430 8.374 1.00 95.69 191 VAL A CA 1
ATOM 1504 C C . VAL A 1 191 ? -7.693 -3.590 7.378 1.00 95.69 191 VAL A C 1
ATOM 1506 O O . VAL A 1 191 ? -8.643 -4.378 7.378 1.00 95.69 191 VAL A O 1
ATOM 1509 N N . GLY A 1 192 ? -6.670 -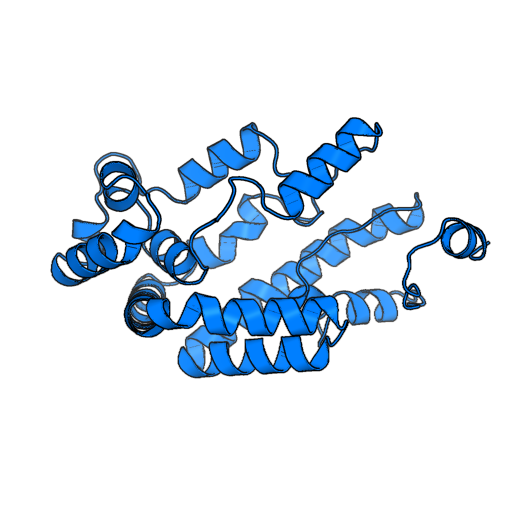3.701 6.541 1.00 93.94 192 GLY A N 1
ATOM 1510 C CA . GLY A 1 192 ? -6.457 -4.806 5.624 1.00 93.94 192 GLY A CA 1
ATOM 1511 C C . GLY A 1 192 ? -6.322 -6.127 6.374 1.00 93.94 192 GLY A C 1
ATOM 1512 O O . GLY A 1 192 ? -5.739 -6.202 7.456 1.00 93.94 192 GLY A O 1
ATOM 1513 N N . ALA A 1 193 ? -6.869 -7.195 5.796 1.00 92.88 193 ALA A N 1
ATOM 1514 C CA . ALA A 1 193 ? -6.984 -8.482 6.480 1.00 92.88 193 ALA A CA 1
ATOM 1515 C C . ALA A 1 193 ? -5.622 -9.084 6.878 1.00 92.88 193 ALA A C 1
ATOM 1517 O O . ALA A 1 193 ? -5.504 -9.680 7.949 1.00 92.88 193 ALA A O 1
ATOM 1518 N N . LEU A 1 194 ? -4.581 -8.851 6.070 1.00 92.50 194 LEU A N 1
ATOM 1519 C CA . LEU A 1 194 ? -3.211 -9.305 6.343 1.00 92.50 194 LEU A CA 1
ATOM 1520 C C . LEU A 1 194 ? -2.572 -8.637 7.574 1.00 92.50 194 LEU A C 1
ATOM 1522 O O . LEU A 1 194 ? -1.567 -9.118 8.086 1.00 92.50 194 LEU A O 1
ATOM 1526 N N . HIS A 1 195 ? -3.168 -7.569 8.109 1.00 96.44 195 HIS A N 1
ATOM 1527 C CA . HIS A 1 195 ? -2.712 -6.939 9.348 1.00 96.44 195 HIS A CA 1
ATOM 1528 C C . HIS A 1 195 ? -3.259 -7.616 10.617 1.00 96.44 195 HIS A C 1
ATOM 1530 O O . HIS A 1 195 ? -2.840 -7.278 11.725 1.00 96.44 195 HIS A O 1
ATOM 1536 N N . LEU A 1 196 ? -4.199 -8.562 10.500 1.00 94.38 196 LEU A N 1
ATOM 1537 C CA . LEU A 1 196 ? -4.912 -9.127 11.651 1.00 94.38 196 LEU A CA 1
ATOM 1538 C C . LEU A 1 196 ? -4.202 -10.330 12.282 1.00 94.38 196 LEU A C 1
ATOM 1540 O O . LEU A 1 196 ? -4.122 -10.414 13.512 1.00 94.38 196 LEU A O 1
ATOM 1544 N N . ALA A 1 197 ? -3.741 -11.268 11.452 1.00 90.94 197 ALA A N 1
ATOM 1545 C CA . ALA A 1 197 ? -3.200 -12.560 11.867 1.00 90.94 197 ALA A CA 1
ATOM 1546 C C . ALA A 1 197 ? -1.691 -12.512 12.180 1.00 90.94 197 ALA A C 1
ATOM 1548 O O . ALA A 1 197 ? -1.021 -11.501 11.986 1.00 90.94 197 ALA A O 1
ATOM 1549 N N . GLY A 1 198 ? -1.154 -13.622 12.693 1.00 91.00 198 GLY A N 1
ATOM 1550 C CA . GLY A 1 198 ? 0.268 -13.759 13.019 1.00 91.00 198 GLY A CA 1
ATOM 1551 C C . GLY A 1 198 ? 0.666 -13.150 14.366 1.00 91.00 198 GLY A C 1
ATOM 1552 O O . GLY A 1 198 ? -0.099 -12.437 15.018 1.00 91.00 198 GLY A O 1
ATOM 1553 N N . GLU A 1 199 ? 1.879 -13.456 14.829 1.00 93.50 199 GLU A N 1
ATOM 1554 C CA . GLU A 1 199 ? 2.352 -13.046 16.160 1.00 93.50 199 GLU A CA 1
ATOM 1555 C C . GLU A 1 199 ? 2.385 -11.516 16.331 1.00 93.50 199 GLU A C 1
ATOM 1557 O O . GLU A 1 199 ? 2.036 -10.997 17.391 1.00 93.50 199 GLU A O 1
ATOM 1562 N N . GLN A 1 200 ? 2.767 -10.805 15.269 1.00 96.31 200 GLN A N 1
ATOM 1563 C CA . GLN A 1 200 ? 2.806 -9.341 15.201 1.00 96.31 200 GLN A CA 1
ATOM 1564 C C . GLN A 1 200 ? 1.531 -8.746 14.575 1.00 96.31 200 GLN A C 1
ATOM 1566 O O . GLN A 1 200 ? 1.512 -7.565 14.231 1.00 96.31 200 GLN A O 1
ATOM 1571 N N . GLY A 1 201 ? 0.479 -9.548 14.392 1.00 96.62 201 GLY A N 1
ATOM 1572 C CA . GLY A 1 201 ? -0.832 -9.098 13.929 1.00 96.62 201 GLY A CA 1
ATOM 1573 C C . GLY A 1 201 ? -1.557 -8.261 14.972 1.00 96.62 201 GLY A C 1
ATOM 1574 O O . GLY A 1 201 ? -1.411 -8.488 16.177 1.00 96.62 201 GLY A O 1
ATOM 1575 N N . LEU A 1 202 ? -2.400 -7.333 14.523 1.00 97.38 202 LEU A N 1
ATOM 1576 C CA . LEU A 1 202 ? -3.165 -6.435 15.390 1.00 97.38 202 LEU A CA 1
ATOM 1577 C C . LEU A 1 202 ? -4.001 -7.185 16.433 1.00 97.38 202 LEU A C 1
ATOM 1579 O O . LEU A 1 202 ? -4.090 -6.731 17.570 1.00 97.38 202 LEU A O 1
ATOM 1583 N N . MET A 1 203 ? -4.551 -8.362 16.106 1.00 95.75 203 MET A N 1
ATOM 1584 C CA . MET A 1 203 ? -5.293 -9.157 17.091 1.00 95.75 203 MET A CA 1
ATOM 1585 C C . MET A 1 203 ? -4.409 -9.591 18.267 1.00 95.75 203 MET A C 1
ATOM 1587 O O . MET A 1 203 ? -4.819 -9.529 19.423 1.00 95.75 203 MET A O 1
ATOM 1591 N N . ASN A 1 204 ? -3.187 -10.040 17.987 1.00 96.94 204 ASN A N 1
ATOM 1592 C CA . ASN A 1 204 ? -2.275 -10.492 19.032 1.00 96.94 204 ASN A CA 1
ATOM 1593 C C . ASN A 1 204 ? -1.632 -9.322 19.778 1.00 96.94 204 ASN A C 1
ATOM 1595 O O . ASN A 1 204 ? -1.437 -9.432 20.986 1.00 96.94 204 ASN A O 1
ATOM 1599 N N . LEU A 1 205 ? -1.378 -8.196 19.105 1.00 98.19 205 LEU A N 1
ATOM 1600 C CA . LEU A 1 205 ? -0.951 -6.961 19.765 1.00 98.19 205 LEU A CA 1
ATOM 1601 C C . LEU A 1 205 ? -2.015 -6.476 20.762 1.00 98.19 205 LEU A C 1
ATOM 1603 O O . LEU A 1 205 ? -1.696 -6.260 21.924 1.00 98.19 205 LEU A O 1
ATOM 1607 N N . LEU A 1 206 ? -3.291 -6.429 20.368 1.00 97.75 206 LEU A N 1
ATOM 1608 C CA . LEU A 1 206 ? -4.383 -6.040 21.269 1.00 97.75 206 LEU A CA 1
ATOM 1609 C C . LEU A 1 206 ? -4.551 -7.009 22.451 1.00 97.75 206 LEU A C 1
ATOM 1611 O O . LEU A 1 206 ? -4.726 -6.570 23.584 1.00 97.75 206 LEU A O 1
ATOM 1615 N N . ARG A 1 207 ? -4.441 -8.327 22.236 1.00 97.38 207 ARG A N 1
ATOM 1616 C CA . ARG A 1 207 ? -4.482 -9.301 23.346 1.00 97.38 207 ARG A CA 1
ATOM 1617 C C . ARG A 1 207 ? -3.356 -9.090 24.359 1.00 97.38 207 ARG A C 1
ATOM 1619 O O . ARG A 1 207 ? -3.583 -9.268 25.552 1.00 97.38 207 ARG A O 1
ATOM 1626 N N . ARG A 1 208 ? -2.152 -8.722 23.902 1.00 97.38 208 ARG A N 1
ATOM 1627 C CA . ARG A 1 208 ? -1.006 -8.426 24.786 1.00 97.38 208 ARG A CA 1
ATOM 1628 C C . ARG A 1 208 ? -1.255 -7.194 25.654 1.00 97.38 208 ARG A C 1
ATOM 1630 O O . ARG A 1 208 ? -0.832 -7.187 26.803 1.00 97.38 208 ARG A O 1
ATOM 1637 N N . GLU A 1 209 ? -2.008 -6.228 25.139 1.00 97.00 209 GLU A N 1
ATOM 1638 C CA . GLU A 1 209 ? -2.479 -5.050 25.880 1.00 97.00 209 GLU A CA 1
ATOM 1639 C C . GLU A 1 209 ? -3.686 -5.351 26.795 1.00 97.00 209 GLU A C 1
ATOM 1641 O O . GLU A 1 209 ? -4.246 -4.453 27.415 1.00 97.00 209 GLU A O 1
ATOM 1646 N N . GLY A 1 210 ? -4.101 -6.620 26.906 1.00 96.75 210 GLY A N 1
ATOM 1647 C CA . GLY A 1 210 ? -5.155 -7.063 27.822 1.00 96.75 210 GLY A CA 1
ATOM 1648 C C . GLY A 1 210 ? -6.573 -7.025 27.250 1.00 96.75 210 GLY A C 1
ATOM 1649 O O . GLY A 1 210 ? -7.524 -7.274 27.991 1.00 96.75 210 GLY A O 1
ATOM 1650 N N . TYR A 1 211 ? -6.743 -6.756 25.952 1.00 96.44 211 TYR A N 1
ATOM 1651 C CA . TYR A 1 211 ? -8.063 -6.755 25.322 1.00 96.44 211 TYR A CA 1
ATOM 1652 C C . TYR A 1 211 ? -8.574 -8.174 25.058 1.00 96.44 211 TYR A C 1
ATOM 1654 O O . TYR A 1 211 ? -7.870 -9.032 24.516 1.00 96.44 211 TYR A O 1
ATOM 1662 N N . GLU A 1 212 ? -9.849 -8.401 25.369 1.00 95.62 212 GLU A N 1
ATOM 1663 C CA . GLU A 1 212 ? -10.565 -9.600 24.949 1.00 95.62 212 GLU A CA 1
ATOM 1664 C C . GLU A 1 212 ? -11.101 -9.414 23.524 1.00 95.62 212 GLU A C 1
ATOM 1666 O O . GLU A 1 212 ? -11.795 -8.443 23.225 1.00 95.62 212 GLU A O 1
ATOM 1671 N N . LEU A 1 213 ? -10.795 -10.361 22.636 1.00 93.75 213 LEU A N 1
ATOM 1672 C CA . LEU A 1 213 ? -11.271 -10.345 21.255 1.00 93.75 213 LEU A CA 1
ATOM 1673 C C . LEU A 1 213 ? -12.319 -11.428 21.049 1.00 93.75 213 LEU A C 1
ATOM 1675 O O . LEU A 1 213 ? -12.044 -12.609 21.267 1.00 93.75 213 LEU A O 1
ATOM 1679 N N . ARG A 1 214 ? -13.493 -11.020 20.565 1.00 91.75 214 ARG A N 1
ATOM 1680 C CA . ARG A 1 214 ? -14.595 -11.915 20.210 1.00 91.75 214 ARG A CA 1
ATOM 1681 C C . ARG A 1 214 ? -14.979 -11.693 18.747 1.00 91.75 214 ARG A C 1
ATOM 1683 O O . ARG A 1 214 ? -15.137 -10.536 18.350 1.00 91.75 214 ARG A O 1
ATOM 1690 N N . PRO A 1 215 ? -15.113 -12.757 17.937 1.00 87.19 215 PRO A N 1
ATOM 1691 C CA . PRO A 1 215 ? -15.671 -12.618 16.600 1.00 87.19 215 PRO A CA 1
ATOM 1692 C C . PRO A 1 215 ? -17.118 -12.120 16.700 1.00 87.19 215 PRO A C 1
ATOM 1694 O O . PRO A 1 215 ? -17.847 -12.489 17.620 1.00 87.19 215 PRO A O 1
ATOM 1697 N N . LEU A 1 216 ? -17.524 -11.275 15.755 1.00 84.62 216 LEU A N 1
ATOM 1698 C CA . LEU A 1 216 ? -18.920 -10.878 15.602 1.00 84.62 216 LEU A CA 1
ATOM 1699 C C . LEU A 1 216 ? -19.605 -11.839 14.627 1.00 84.62 216 LEU A C 1
ATOM 1701 O O . LEU A 1 216 ? -19.131 -12.019 13.501 1.00 84.62 216 LEU A O 1
ATOM 1705 N N . ASP A 1 217 ? -20.714 -12.440 15.054 1.00 77.44 217 ASP A N 1
ATOM 1706 C CA . ASP A 1 217 ? -21.478 -13.378 14.232 1.00 77.44 217 ASP A CA 1
ATOM 1707 C C . ASP A 1 217 ? -22.141 -12.674 13.036 1.00 77.44 217 ASP A C 1
ATOM 1709 O O . ASP A 1 217 ? -22.644 -11.551 13.138 1.00 77.44 217 ASP A O 1
ATOM 1713 N N . LYS A 1 218 ? -22.158 -13.353 11.880 1.00 73.19 218 LYS A N 1
ATOM 1714 C CA . LYS A 1 218 ? -22.890 -12.915 10.682 1.00 73.19 218 LYS A CA 1
ATOM 1715 C C . LYS A 1 218 ? -24.310 -13.527 10.686 1.00 73.19 218 LYS A C 1
ATOM 1717 O O . LYS A 1 218 ? -24.441 -14.710 10.995 1.00 73.19 218 LYS A O 1
ATOM 1722 N N . PRO A 1 219 ? -25.363 -12.792 10.270 1.00 69.44 219 PRO A N 1
ATOM 1723 C CA . PRO A 1 219 ? -25.332 -11.400 9.824 1.00 69.44 219 PRO A CA 1
ATOM 1724 C C . PRO A 1 219 ? -25.137 -10.446 11.005 1.00 69.44 219 PRO A C 1
ATOM 1726 O O . PRO A 1 219 ? -25.720 -10.661 12.062 1.00 69.44 219 PRO A O 1
ATOM 1729 N N . PHE A 1 220 ? -24.373 -9.370 10.799 1.00 66.31 220 PHE A N 1
ATOM 1730 C CA . PHE A 1 220 ? -24.211 -8.309 11.793 1.00 66.31 220 PHE A CA 1
ATOM 1731 C C . PHE A 1 220 ? -25.574 -7.647 12.041 1.00 66.31 220 PHE A C 1
ATOM 1733 O O . PHE A 1 220 ? -26.033 -6.820 11.255 1.00 66.31 220 PHE A O 1
ATOM 1740 N N . ASN A 1 221 ? -26.272 -8.068 13.087 1.00 54.44 221 ASN A N 1
ATOM 1741 C CA . ASN A 1 221 ? -27.595 -7.585 13.453 1.00 54.44 221 ASN A CA 1
ATOM 1742 C C . ASN A 1 221 ? -27.489 -6.654 14.669 1.00 54.44 221 ASN A C 1
ATOM 1744 O O . ASN A 1 221 ? -26.691 -6.874 15.570 1.00 54.44 221 ASN A O 1
ATOM 1748 N N . GLU A 1 222 ? -28.301 -5.594 14.722 1.00 53.78 222 GLU A N 1
ATOM 1749 C CA . GLU A 1 222 ? -28.214 -4.566 15.781 1.00 53.78 222 GLU A CA 1
ATOM 1750 C C . GLU A 1 222 ? -28.302 -5.132 17.213 1.00 53.78 222 GLU A C 1
ATOM 1752 O O . GLU A 1 222 ? -27.819 -4.511 18.160 1.00 53.78 222 GLU A O 1
ATOM 1757 N N . ALA A 1 223 ? -28.888 -6.322 17.376 1.00 52.50 223 ALA A N 1
ATOM 1758 C CA . ALA A 1 223 ? -28.984 -7.023 18.650 1.00 52.50 223 ALA A CA 1
ATOM 1759 C C . ALA A 1 223 ? -27.624 -7.516 19.187 1.00 52.50 223 ALA A C 1
ATOM 1761 O O . ALA A 1 223 ? -27.401 -7.421 20.392 1.00 52.50 223 ALA A O 1
ATOM 1762 N N . THR A 1 224 ? -26.702 -7.979 18.331 1.00 50.66 224 THR A N 1
ATOM 1763 C CA . THR A 1 224 ? -25.355 -8.424 18.753 1.00 50.66 224 THR A CA 1
ATOM 1764 C C . THR A 1 224 ? -24.435 -7.251 19.105 1.00 50.66 224 THR A C 1
ATOM 1766 O O . THR A 1 224 ? -23.527 -7.403 19.917 1.00 50.66 224 THR A O 1
ATOM 1769 N N . ALA A 1 225 ? -24.704 -6.051 18.578 1.00 47.97 225 ALA A N 1
ATOM 1770 C CA . ALA A 1 225 ? -23.956 -4.837 18.917 1.00 47.97 225 ALA A CA 1
ATOM 1771 C C . ALA A 1 225 ? -24.324 -4.249 20.296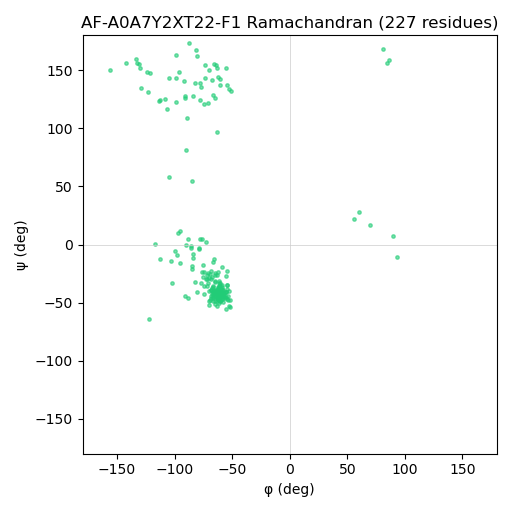 1.00 47.97 225 ALA A C 1
ATOM 1773 O O . ALA A 1 225 ? -23.521 -3.525 20.883 1.00 47.97 225 ALA A O 1
ATOM 1774 N N . ARG A 1 226 ? -25.525 -4.544 20.820 1.00 47.75 226 ARG A N 1
ATOM 1775 C CA . ARG A 1 226 ? -26.014 -4.044 22.123 1.00 47.75 226 ARG A CA 1
ATOM 1776 C C . ARG A 1 226 ? -25.843 -5.028 23.282 1.00 47.75 226 ARG A C 1
ATOM 1778 O O . ARG A 1 226 ? -26.079 -4.648 24.419 1.00 47.75 226 ARG A O 1
ATOM 1785 N N . SER A 1 227 ? -25.460 -6.277 23.018 1.00 44.00 227 SER A N 1
ATOM 1786 C CA . SER A 1 227 ? -25.290 -7.312 24.050 1.00 44.00 227 SER A CA 1
ATOM 1787 C C . SER A 1 227 ? -23.890 -7.352 24.673 1.00 44.00 227 SER A C 1
ATOM 1789 O O . SER A 1 227 ? -23.595 -8.262 25.442 1.00 44.00 227 SER A O 1
ATOM 1791 N N . VAL A 1 228 ? -23.015 -6.409 24.313 1.00 47.19 228 VAL A N 1
ATOM 1792 C CA . VAL A 1 228 ? -21.686 -6.231 24.915 1.00 47.19 228 VAL A CA 1
ATOM 1793 C C . VAL A 1 228 ? -21.730 -5.004 25.831 1.00 47.19 228 VAL A C 1
ATOM 1795 O O . VAL A 1 228 ? -21.022 -4.029 25.595 1.00 47.19 228 VAL A O 1
ATOM 1798 N N . ASP A 1 229 ? -22.624 -5.038 26.816 1.00 37.28 229 ASP A N 1
ATOM 1799 C CA . ASP A 1 229 ? -22.655 -4.133 27.973 1.00 37.28 229 ASP A CA 1
ATOM 1800 C C . ASP A 1 229 ? -22.500 -4.975 29.251 1.00 37.28 229 ASP A C 1
ATOM 1802 O O . ASP A 1 229 ? -23.119 -6.066 29.319 1.00 37.28 229 ASP A O 1
#